Protein AF-W2RA37-F1 (afdb_monomer)

Solvent-accessible surface area (backbone atoms only — not comparable to full-atom values): 13827 Å² total; per-residue (Å²): 100,54,77,77,70,71,48,57,84,90,53,52,71,62,46,47,66,56,53,53,49,51,61,36,63,41,60,34,71,95,57,79,57,38,20,54,48,26,72,74,70,73,43,83,73,73,82,85,81,50,67,46,65,46,89,101,50,78,74,41,78,60,83,77,89,43,77,68,53,54,56,51,49,51,53,52,51,51,54,51,50,54,49,50,50,51,52,50,53,49,51,48,51,51,50,50,52,51,54,59,62,42,69,80,41,72,80,83,77,75,51,69,70,38,79,42,38,33,69,38,74,44,83,90,46,91,53,97,79,53,69,41,78,47,62,48,21,31,28,73,39,73,53,101,89,48,36,32,33,28,32,72,89,76,68,49,72,46,81,54,74,68,58,51,81,63,47,79,77,48,75,46,81,38,79,92,75,74,41,48,29,33,32,39,34,46,56,88,59,58,81,89,70,44,42,77,42,47,48,67,58,43,56,75,54,40,46,68,65,49,49,56,50,46,67,72,61,74,44,68,68,60,48,53,52,48,53,56,61,73,73,109

pLDDT: mean 77.14, std 11.0, range [47.19, 94.38]

Mean predicted aligned error: 17.16 Å

Nearest PDB structures (foldseek):
  2b2t-assembly1_A  TM=7.764E-01  e=3.050E-02  Homo sapiens
  8umg-assembly1_B  TM=7.792E-01  e=4.317E-02  Homo sapiens
  2oi3-assembly1_A  TM=6.012E-01  e=1.240E+00  Homo sapiens
  4qw2-assembly1_A  TM=3.062E-01  e=4.183E+00  Homo sapiens

Radius of gyration: 28.32 Å; Cα contacts (8 Å, |Δi|>4): 274; chains: 1; bounding box: 63×43×78 Å

InterPro domains:
  IPR000953 Chromo/chromo shadow domain [PS50013] (163-213)
  IPR016197 Chromo-like domain superfamily [SSF54160] (159-216)
  IPR023780 Chromo domain [PF00385] (164-215)

Secondary structure (DSSP, 8-state):
-TTTTT--GGGGGGGHHHHHHHHHHS-BGGGTTB-HHHHHHSSPPPP---EE--TTSPPEE-----HHHHHHHHHHHHHHHHHHHHHHHHHHHHHHHHHHHGGGS----PPTT-EEEEEEE-TTSS-TT-EEEEEEEEEEEEETTEEEEEETTT--EEEE-EE-EEEEEEEEEETTTTEEEEEEEETTS-GGG-EEEEHHHHHHH-HHHHHHHHHHH--HHHHHHHHHHHT-

Organism: Phytophthora nicotianae (strain INRA-310) (NCBI:txid761204)

Structure (mmCIF, N/CA/C/O backbone):
data_AF-W2RA37-F1
#
_entry.id   AF-W2RA37-F1
#
loop_
_atom_site.group_PDB
_atom_site.id
_atom_site.type_symbol
_atom_site.label_atom_id
_atom_site.label_alt_id
_atom_site.label_comp_id
_atom_site.label_asym_id
_atom_site.label_entity_id
_atom_site.label_seq_id
_atom_site.pdbx_PDB_ins_code
_atom_site.Cartn_x
_atom_site.Cartn_y
_atom_site.Cartn_z
_atom_site.occupancy
_atom_site.B_iso_or_equiv
_atom_site.auth_seq_id
_atom_site.auth_comp_id
_atom_site.auth_asym_id
_atom_site.auth_atom_id
_atom_site.pdbx_PDB_model_num
ATOM 1 N N . M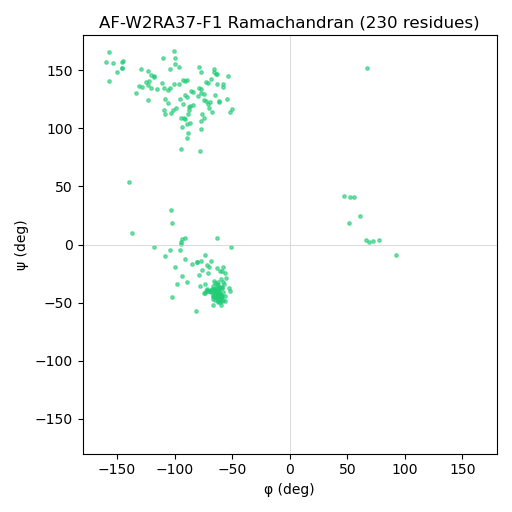ET A 1 1 ? 17.037 10.816 -27.123 1.00 62.91 1 MET A N 1
ATOM 2 C CA . MET A 1 1 ? 15.910 10.367 -27.976 1.00 62.91 1 MET A CA 1
ATOM 3 C C . MET A 1 1 ? 15.052 11.500 -28.546 1.00 62.91 1 MET A C 1
ATOM 5 O O . MET A 1 1 ? 15.281 11.818 -29.698 1.00 62.91 1 MET A O 1
ATOM 9 N N . ILE A 1 2 ? 14.110 12.139 -27.831 1.00 73.38 2 ILE A N 1
ATOM 10 C CA . ILE A 1 2 ? 13.221 13.165 -28.448 1.00 73.38 2 ILE A CA 1
ATOM 11 C C . ILE A 1 2 ? 14.022 14.346 -29.026 1.00 73.38 2 ILE A C 1
ATOM 13 O O . ILE A 1 2 ? 13.918 14.660 -30.208 1.00 73.38 2 ILE A O 1
ATOM 17 N N . THR A 1 3 ? 14.902 14.941 -28.220 1.00 72.19 3 THR A N 1
ATOM 18 C CA . THR A 1 3 ? 15.794 16.037 -28.635 1.00 72.19 3 THR A CA 1
ATOM 19 C C . THR A 1 3 ? 16.845 15.591 -29.655 1.00 72.19 3 THR A C 1
ATOM 21 O O . THR A 1 3 ? 17.106 16.280 -30.634 1.00 72.19 3 THR A O 1
ATOM 24 N N . GLU A 1 4 ? 17.410 14.406 -29.442 1.00 73.25 4 GLU A N 1
ATOM 25 C CA . GLU A 1 4 ? 18.453 13.789 -30.271 1.00 73.25 4 GLU A CA 1
ATOM 26 C C . GLU A 1 4 ? 17.993 13.510 -31.709 1.00 73.25 4 GLU A C 1
ATOM 28 O O . GLU A 1 4 ? 18.718 13.795 -32.658 1.00 73.25 4 GLU A O 1
ATOM 33 N N . TYR A 1 5 ? 16.757 13.034 -31.885 1.00 71.94 5 TYR A N 1
ATOM 34 C CA . TYR A 1 5 ? 16.171 12.770 -33.201 1.00 71.94 5 TYR A CA 1
ATOM 35 C C . TYR A 1 5 ? 15.349 13.939 -33.751 1.00 71.94 5 TYR A C 1
ATOM 37 O O . TYR A 1 5 ? 14.766 13.807 -34.828 1.00 71.94 5 TYR A O 1
ATOM 45 N N . LYS A 1 6 ? 15.335 15.086 -33.051 1.00 76.62 6 LYS A N 1
ATOM 46 C CA . LYS A 1 6 ? 14.540 16.279 -33.391 1.00 76.62 6 LYS A CA 1
ATOM 47 C C . LYS A 1 6 ? 13.052 15.953 -33.592 1.00 76.62 6 LYS A C 1
ATOM 49 O O . LYS A 1 6 ? 12.423 16.448 -34.522 1.00 76.62 6 LYS A O 1
ATOM 54 N N . ILE A 1 7 ? 12.512 15.088 -32.737 1.00 78.25 7 ILE A N 1
ATOM 55 C CA . ILE A 1 7 ? 11.099 14.694 -32.741 1.00 78.25 7 ILE A CA 1
ATOM 56 C C . ILE A 1 7 ? 10.329 15.673 -31.847 1.00 78.25 7 ILE A C 1
ATOM 58 O O . ILE A 1 7 ? 10.838 16.094 -30.807 1.00 78.25 7 ILE A O 1
ATOM 62 N N . SER A 1 8 ? 9.112 16.053 -32.242 1.00 81.81 8 SER A N 1
ATOM 63 C CA . SER A 1 8 ? 8.238 16.878 -31.402 1.00 81.81 8 SER A CA 1
ATOM 64 C C . SER A 1 8 ? 7.819 16.119 -30.140 1.00 81.81 8 SER A C 1
ATOM 66 O O . SER A 1 8 ? 7.630 14.905 -30.165 1.00 81.81 8 SER A O 1
ATOM 68 N N . HIS A 1 9 ? 7.601 16.823 -29.027 1.00 79.19 9 HIS A N 1
ATOM 69 C CA . HIS A 1 9 ? 7.100 16.197 -27.798 1.00 79.19 9 HIS A CA 1
ATOM 70 C C . HIS A 1 9 ? 5.738 15.515 -27.983 1.00 79.19 9 HIS A C 1
ATOM 72 O O . HIS A 1 9 ? 5.472 14.511 -27.326 1.00 79.19 9 HIS A O 1
ATOM 78 N N . ASN A 1 10 ? 4.908 16.015 -28.901 1.00 83.50 10 ASN A N 1
ATOM 79 C CA . ASN A 1 10 ? 3.607 15.417 -29.214 1.00 83.50 10 ASN A CA 1
ATOM 80 C C . ASN A 1 10 ? 3.734 14.092 -29.991 1.00 83.50 10 ASN A C 1
ATOM 82 O O . ASN A 1 10 ? 2.814 13.282 -29.969 1.00 83.50 10 ASN A O 1
ATOM 86 N N . ASP A 1 11 ? 4.899 13.836 -30.588 1.00 81.69 11 ASP A N 1
ATOM 87 C CA . ASP A 1 11 ? 5.176 12.701 -31.473 1.00 81.69 11 ASP A CA 1
ATOM 88 C C . ASP A 1 11 ? 5.977 11.587 -30.769 1.00 81.69 11 ASP A C 1
ATOM 90 O O . ASP A 1 11 ? 6.575 10.716 -31.401 1.00 81.69 11 ASP A O 1
ATOM 94 N N . TRP A 1 12 ? 5.997 11.580 -29.431 1.00 83.12 12 TRP A N 1
ATOM 95 C CA . TRP A 1 12 ? 6.731 10.585 -28.637 1.00 83.12 12 TRP A CA 1
ATOM 96 C C . TRP A 1 12 ? 6.261 9.141 -28.878 1.00 83.12 12 TRP A C 1
ATOM 98 O O . TRP A 1 12 ? 7.029 8.205 -28.656 1.00 83.12 12 TRP A O 1
ATOM 108 N N . ILE A 1 13 ? 5.025 8.951 -29.354 1.00 86.19 13 ILE A N 1
ATOM 109 C CA . ILE A 1 13 ? 4.427 7.639 -29.640 1.00 86.19 13 ILE A CA 1
ATOM 110 C C . ILE A 1 13 ? 5.285 6.844 -30.637 1.00 86.19 13 ILE A C 1
ATOM 112 O O . ILE A 1 13 ? 5.437 5.633 -30.483 1.00 86.19 13 ILE A O 1
ATOM 116 N N . TYR A 1 14 ? 5.938 7.510 -31.595 1.00 81.75 14 TYR A N 1
ATOM 117 C CA . TYR A 1 14 ? 6.811 6.845 -32.572 1.00 81.75 14 TYR A CA 1
ATOM 118 C C . TYR A 1 14 ? 8.091 6.261 -31.954 1.00 81.75 14 TYR A C 1
ATOM 120 O O . TYR A 1 14 ? 8.751 5.425 -32.567 1.00 81.75 14 TYR A O 1
ATOM 128 N N . LEU A 1 15 ? 8.435 6.648 -30.721 1.00 81.94 15 LEU A N 1
ATOM 129 C CA . LEU A 1 15 ? 9.549 6.066 -29.974 1.00 81.94 15 LEU A CA 1
ATOM 130 C C . LEU A 1 15 ? 9.158 4.793 -29.215 1.00 81.94 15 LEU A C 1
ATOM 132 O O . LEU A 1 15 ? 10.046 4.041 -28.818 1.00 81.94 15 LEU A O 1
ATOM 136 N N . VAL A 1 16 ? 7.864 4.523 -29.011 1.00 83.81 16 VAL A N 1
ATOM 137 C CA . VAL A 1 16 ? 7.399 3.372 -28.215 1.00 83.81 16 VAL A CA 1
ATOM 138 C C . VAL A 1 16 ? 7.911 2.036 -28.764 1.00 83.81 16 VAL A C 1
ATOM 140 O O . VAL A 1 16 ? 8.477 1.278 -27.973 1.00 83.81 16 VAL A O 1
ATOM 143 N N . PRO A 1 17 ? 7.824 1.739 -30.079 1.00 83.69 17 PRO A N 1
ATOM 144 C CA . PRO A 1 17 ? 8.359 0.488 -30.619 1.00 83.69 17 PRO A CA 1
ATOM 145 C C . PRO A 1 17 ? 9.865 0.353 -30.390 1.00 83.69 17 PRO A C 1
ATOM 147 O O . PRO A 1 17 ? 10.347 -0.732 -30.070 1.00 83.69 17 PRO A O 1
ATOM 150 N N . LEU A 1 18 ? 10.605 1.465 -30.479 1.00 80.00 18 LEU A N 1
ATOM 151 C CA . LEU A 1 18 ? 12.041 1.485 -30.228 1.00 80.00 18 LEU A CA 1
ATOM 152 C C . LEU A 1 18 ? 12.351 1.191 -28.753 1.00 80.00 18 LEU A C 1
ATOM 154 O O . LEU A 1 18 ? 13.214 0.366 -28.458 1.00 80.00 18 LEU A O 1
ATOM 158 N N . VAL A 1 19 ? 11.649 1.838 -27.818 1.00 82.81 19 VAL A N 1
ATOM 159 C CA . VAL A 1 19 ? 11.831 1.622 -26.373 1.00 82.81 19 VAL A CA 1
ATOM 160 C C . VAL A 1 19 ? 11.477 0.185 -25.996 1.00 82.81 19 VAL A C 1
ATOM 162 O O . VAL A 1 19 ? 12.251 -0.477 -25.309 1.00 82.81 19 VAL A O 1
ATOM 165 N N . GLN A 1 20 ? 10.348 -0.323 -26.488 1.00 83.88 20 GLN A N 1
ATOM 166 C CA . GLN A 1 20 ? 9.919 -1.697 -26.247 1.00 83.88 20 GLN A CA 1
ATOM 167 C C . GLN A 1 20 ? 10.925 -2.710 -26.808 1.00 83.88 20 GLN A C 1
ATOM 169 O O . GLN A 1 20 ? 11.275 -3.668 -26.119 1.00 83.88 20 GLN A O 1
ATOM 174 N N . ALA A 1 21 ? 11.440 -2.486 -28.022 1.00 83.25 21 ALA A N 1
ATOM 175 C CA . ALA A 1 21 ? 12.479 -3.330 -28.599 1.00 83.25 21 ALA A CA 1
ATOM 176 C C . ALA A 1 21 ? 13.748 -3.326 -27.734 1.00 83.25 21 ALA A C 1
ATOM 178 O O . ALA A 1 21 ? 14.256 -4.397 -27.413 1.00 83.25 21 ALA A O 1
ATOM 179 N N . ASN A 1 22 ? 14.209 -2.156 -27.280 1.00 82.44 22 ASN A N 1
ATOM 180 C CA . ASN A 1 22 ? 15.379 -2.058 -26.405 1.00 82.44 22 ASN A CA 1
ATOM 181 C C . ASN A 1 22 ? 15.179 -2.810 -25.082 1.00 82.44 22 ASN A C 1
ATOM 183 O O . ASN A 1 22 ? 16.071 -3.546 -24.668 1.00 82.44 22 ASN A O 1
ATOM 187 N N . LEU A 1 23 ? 14.022 -2.667 -24.429 1.00 84.12 23 LEU A N 1
ATOM 188 C CA . LEU A 1 23 ? 13.741 -3.349 -23.161 1.00 84.12 23 LEU A CA 1
ATOM 189 C C . LEU A 1 23 ? 13.686 -4.873 -23.320 1.00 84.12 23 LEU A C 1
ATOM 191 O O . LEU A 1 23 ? 14.229 -5.592 -22.488 1.00 84.12 23 LEU A O 1
ATOM 195 N N . ASN A 1 24 ? 13.075 -5.365 -24.398 1.00 87.69 24 ASN A N 1
ATOM 196 C CA . ASN A 1 24 ? 12.877 -6.800 -24.599 1.00 87.69 24 ASN A CA 1
ATOM 197 C C . ASN A 1 24 ? 14.130 -7.535 -25.101 1.00 87.69 24 ASN A C 1
ATOM 199 O O . ASN A 1 24 ? 14.258 -8.732 -24.852 1.00 87.69 24 ASN A O 1
ATOM 203 N N . HIS A 1 25 ? 15.042 -6.837 -25.786 1.00 85.06 25 HIS A N 1
ATOM 204 C CA . HIS A 1 25 ? 16.254 -7.419 -26.380 1.00 85.06 25 HIS A CA 1
ATOM 205 C C . HIS A 1 25 ? 17.536 -7.109 -25.586 1.00 85.06 25 HIS A C 1
ATOM 207 O O . HIS A 1 25 ? 18.600 -7.625 -25.926 1.00 85.06 25 HIS A O 1
ATOM 213 N N . SER A 1 26 ? 17.462 -6.295 -24.525 1.00 83.31 26 SER A N 1
ATOM 214 C CA . SER A 1 26 ? 18.616 -6.011 -23.661 1.00 83.31 26 SER A CA 1
ATOM 215 C C . SER A 1 26 ? 18.778 -7.069 -22.564 1.00 83.31 26 SER A C 1
ATOM 217 O O . SER A 1 26 ? 17.807 -7.355 -21.860 1.00 83.31 26 SER A O 1
ATOM 219 N N . PRO A 1 2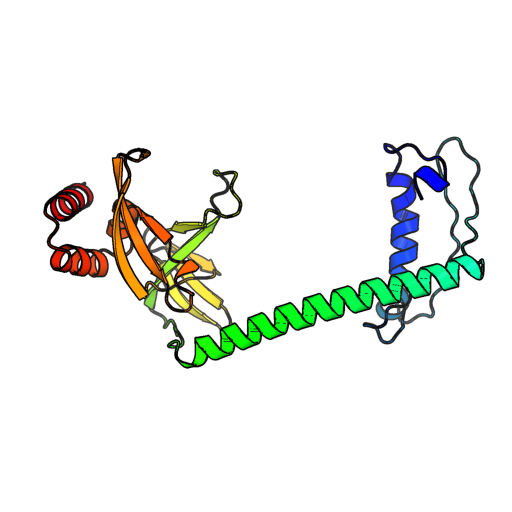7 ? 19.990 -7.612 -22.352 1.00 83.06 27 PRO A N 1
ATOM 220 C CA . PRO A 1 27 ? 20.251 -8.551 -21.267 1.00 83.06 27 PRO A CA 1
ATOM 221 C C . PRO A 1 27 ? 20.161 -7.877 -19.893 1.00 83.06 27 PRO A C 1
ATOM 223 O O . PRO A 1 27 ? 20.591 -6.733 -19.720 1.00 83.06 27 PRO A O 1
ATOM 226 N N . VAL A 1 28 ? 19.625 -8.602 -18.905 1.00 84.19 28 VAL A N 1
ATOM 227 C CA . VAL A 1 28 ? 19.454 -8.111 -17.527 1.00 84.19 28 VAL A CA 1
ATOM 228 C C . VAL A 1 28 ? 20.045 -9.102 -16.522 1.00 84.19 28 VAL A C 1
ATOM 230 O O . VAL A 1 28 ? 19.799 -10.306 -16.603 1.00 84.19 28 VAL A O 1
ATOM 233 N N . ALA A 1 29 ? 20.792 -8.602 -15.532 1.00 81.19 29 ALA A N 1
ATOM 234 C CA . ALA A 1 29 ? 21.475 -9.426 -14.529 1.00 81.19 29 ALA A CA 1
ATOM 235 C C . ALA A 1 29 ? 20.524 -10.322 -13.714 1.00 81.19 29 ALA A C 1
ATOM 237 O O . ALA A 1 29 ? 20.842 -11.480 -13.445 1.00 81.19 29 ALA A O 1
ATOM 238 N N . SER A 1 30 ? 19.321 -9.836 -13.388 1.00 80.56 30 SER A N 1
ATOM 239 C CA . SER A 1 30 ? 18.290 -10.613 -12.681 1.00 80.56 30 SER A CA 1
ATOM 240 C C . SER A 1 30 ? 17.785 -11.832 -13.461 1.00 80.56 30 SER A C 1
ATOM 242 O O . SER A 1 30 ? 17.244 -12.753 -12.857 1.00 80.56 30 SER A O 1
ATOM 244 N N . LEU A 1 31 ? 17.979 -11.855 -14.783 1.00 84.50 31 LEU A N 1
ATOM 245 C CA . LEU A 1 31 ? 17.636 -12.964 -15.674 1.00 84.50 31 LEU A CA 1
ATOM 246 C C . LEU A 1 31 ? 18.879 -13.772 -16.079 1.00 84.50 31 LEU A C 1
ATOM 248 O O . LEU A 1 31 ? 18.936 -14.317 -17.178 1.00 84.50 31 LEU A O 1
ATOM 252 N N . ALA A 1 32 ? 19.898 -13.823 -15.215 1.00 85.31 32 ALA A N 1
ATOM 253 C CA . ALA A 1 32 ? 21.183 -14.462 -15.501 1.00 85.31 32 ALA A CA 1
ATOM 254 C C . ALA A 1 32 ? 21.861 -13.903 -16.770 1.00 85.31 32 ALA A C 1
ATOM 256 O O . ALA A 1 32 ? 22.418 -14.652 -17.570 1.00 85.31 32 ALA A O 1
ATOM 257 N N . ASN A 1 33 ? 21.799 -12.577 -16.948 1.00 85.00 33 ASN A N 1
ATOM 258 C CA . ASN A 1 33 ? 22.324 -11.849 -18.110 1.00 85.00 33 ASN A CA 1
ATOM 259 C C . ASN A 1 33 ? 21.691 -12.247 -19.454 1.00 85.00 33 ASN A C 1
ATOM 261 O O . ASN A 1 33 ? 22.298 -12.031 -20.500 1.00 85.00 33 ASN A O 1
ATOM 265 N N . LYS A 1 34 ? 20.467 -12.786 -19.440 1.00 84.12 34 LYS A N 1
ATOM 266 C CA . LYS A 1 34 ? 19.670 -13.033 -20.648 1.00 84.12 34 LYS A CA 1
ATOM 267 C C . LYS A 1 34 ? 18.696 -11.892 -20.913 1.00 84.12 34 LYS A C 1
ATOM 269 O O . LYS A 1 34 ? 18.275 -11.195 -19.983 1.00 84.12 34 LYS A O 1
ATOM 274 N N . ALA A 1 35 ? 18.343 -11.686 -22.177 1.00 88.06 35 ALA A N 1
ATOM 275 C CA . ALA A 1 35 ? 17.312 -10.729 -22.557 1.00 88.06 35 ALA A CA 1
ATOM 276 C C . ALA A 1 35 ? 15.908 -11.304 -22.291 1.00 88.06 35 ALA A C 1
ATOM 278 O O . ALA A 1 35 ? 15.704 -12.516 -22.419 1.00 88.06 35 ALA A O 1
ATOM 279 N N . PRO A 1 36 ? 14.907 -10.468 -21.958 1.00 91.50 36 PRO A N 1
ATOM 280 C CA . PRO A 1 36 ? 13.536 -10.932 -21.745 1.00 91.50 36 PRO A CA 1
ATOM 281 C C . PRO A 1 36 ? 12.973 -11.767 -22.901 1.00 91.50 36 PRO A C 1
ATOM 283 O O . PRO A 1 36 ? 12.291 -12.760 -22.654 1.00 91.50 36 PRO A O 1
ATOM 286 N N . VAL A 1 37 ? 13.295 -11.421 -24.153 1.00 89.06 37 VAL A N 1
ATOM 287 C CA . VAL A 1 37 ? 12.878 -12.192 -25.334 1.00 89.06 37 VAL A CA 1
ATOM 288 C C . VAL A 1 37 ? 13.450 -13.612 -25.337 1.00 89.06 37 VAL A C 1
ATOM 290 O O . VAL A 1 37 ? 12.749 -14.543 -25.721 1.00 89.06 37 VAL A O 1
ATOM 293 N N . GLU A 1 38 ? 14.673 -13.811 -24.844 1.00 88.94 38 GLU A N 1
ATOM 294 C CA . GLU A 1 38 ? 15.316 -15.129 -24.773 1.00 88.94 38 GLU A CA 1
ATOM 295 C C . GLU A 1 38 ? 14.669 -16.003 -23.705 1.00 88.94 38 GLU A C 1
ATOM 297 O O . GLU A 1 38 ? 14.457 -17.194 -23.910 1.00 88.94 38 GLU A O 1
ATOM 302 N N . VAL A 1 39 ? 14.315 -15.405 -22.565 1.00 89.50 39 VAL A N 1
ATOM 303 C CA . VAL A 1 39 ? 13.610 -16.106 -21.484 1.00 89.50 39 VAL A CA 1
ATOM 304 C C . VAL A 1 39 ? 12.183 -16.456 -21.902 1.00 89.50 39 VAL A C 1
ATOM 306 O O . VAL A 1 39 ? 11.706 -17.546 -21.602 1.00 89.50 39 VAL A O 1
ATOM 309 N N . PHE A 1 40 ? 11.506 -15.547 -22.607 1.00 87.38 40 PHE A N 1
ATOM 310 C CA . PHE A 1 40 ? 10.123 -15.732 -23.038 1.00 87.38 40 PHE A CA 1
ATOM 311 C C . PHE A 1 40 ? 9.984 -16.735 -24.191 1.00 87.38 40 PHE A C 1
ATOM 313 O O . PHE A 1 40 ? 9.058 -17.540 -24.191 1.00 87.38 40 PHE A O 1
ATOM 320 N N . THR A 1 41 ? 10.888 -16.690 -25.175 1.00 87.00 41 THR A N 1
ATOM 321 C CA . THR A 1 41 ? 10.795 -17.514 -26.396 1.00 87.00 41 THR A CA 1
ATOM 322 C C . THR A 1 41 ? 11.681 -18.758 -26.377 1.00 87.00 41 THR A C 1
ATOM 324 O O . THR A 1 41 ? 11.454 -19.672 -27.164 1.00 87.00 41 THR A O 1
ATOM 327 N N . GLY A 1 42 ? 12.703 -18.806 -25.517 1.00 87.50 42 GLY A N 1
ATOM 328 C CA . GLY A 1 42 ? 13.715 -19.867 -25.514 1.00 87.50 42 GLY A CA 1
ATOM 329 C C . GLY A 1 42 ? 14.702 -19.814 -26.690 1.00 87.50 42 GLY A C 1
ATOM 330 O O . GLY A 1 42 ? 15.553 -20.695 -26.801 1.00 87.50 42 GLY A O 1
ATOM 331 N N . LEU A 1 43 ? 14.608 -18.806 -27.562 1.00 85.56 43 LEU A N 1
ATOM 332 C CA . LEU A 1 43 ? 15.475 -18.607 -28.726 1.00 85.56 43 LEU A CA 1
ATOM 333 C C . LEU A 1 43 ? 16.568 -17.565 -28.427 1.00 85.56 43 LEU A C 1
ATOM 335 O O . LEU A 1 43 ? 16.367 -16.717 -27.556 1.00 85.56 43 LEU A O 1
ATOM 339 N N . PRO A 1 44 ? 17.719 -17.595 -29.129 1.00 84.31 44 PRO A N 1
ATOM 340 C CA . PRO A 1 44 ? 18.744 -16.564 -28.976 1.00 84.31 44 PRO A CA 1
ATOM 341 C C . PRO A 1 44 ? 18.219 -15.190 -29.408 1.00 84.31 44 PRO A C 1
ATOM 343 O O . PRO A 1 44 ? 17.420 -15.088 -30.343 1.00 84.31 44 PRO A O 1
ATOM 346 N N . CYS A 1 45 ? 18.689 -14.131 -28.745 1.00 79.62 45 CYS A N 1
ATOM 347 C CA . CYS A 1 45 ? 18.262 -12.768 -29.047 1.00 79.62 45 CYS A CA 1
ATOM 348 C C . CYS A 1 45 ? 18.629 -12.391 -30.498 1.00 79.62 45 CYS A C 1
ATOM 350 O O . CYS A 1 45 ? 19.808 -12.460 -30.862 1.00 79.62 45 CYS A O 1
ATOM 352 N N . PRO A 1 46 ? 17.663 -11.989 -31.347 1.00 76.00 46 PRO A N 1
ATOM 353 C CA . PRO A 1 46 ? 17.971 -11.517 -32.691 1.00 76.00 46 PRO A CA 1
ATOM 354 C C . PRO A 1 46 ? 18.765 -10.206 -32.638 1.00 76.00 46 PRO A C 1
ATOM 356 O O . PRO A 1 46 ? 18.612 -9.406 -31.713 1.00 76.00 46 PRO A O 1
ATOM 359 N N . VAL A 1 47 ? 19.597 -9.963 -33.658 1.00 66.62 47 VAL A N 1
ATOM 360 C CA . VAL A 1 47 ? 20.372 -8.718 -33.756 1.00 66.62 47 VAL A CA 1
ATOM 361 C C . VAL A 1 47 ? 19.391 -7.543 -33.837 1.00 66.62 47 VAL A C 1
ATOM 363 O O . VAL A 1 47 ? 18.550 -7.528 -34.741 1.00 66.62 47 VAL A O 1
ATOM 366 N N . PRO A 1 48 ? 19.458 -6.563 -32.923 1.00 62.25 48 PRO A N 1
ATOM 367 C CA . PRO A 1 48 ? 18.474 -5.496 -32.914 1.00 62.25 48 PRO A CA 1
ATOM 368 C C . PRO A 1 48 ? 18.611 -4.606 -34.158 1.00 62.25 48 PRO A C 1
ATOM 370 O O . PRO A 1 48 ? 19.605 -3.899 -34.325 1.00 62.25 48 PRO A O 1
ATOM 373 N N . ALA A 1 49 ? 17.606 -4.611 -35.033 1.00 59.25 49 ALA A N 1
ATOM 374 C CA . ALA A 1 49 ? 17.491 -3.635 -36.111 1.00 59.25 49 ALA A CA 1
ATOM 375 C C . ALA A 1 49 ? 16.705 -2.421 -35.596 1.00 59.25 49 ALA A C 1
ATOM 377 O O . ALA A 1 49 ? 15.485 -2.469 -35.444 1.00 59.25 49 ALA A O 1
ATOM 378 N N . TYR A 1 50 ? 17.401 -1.323 -35.304 1.00 66.25 50 TYR A N 1
ATOM 379 C CA . TYR A 1 50 ? 16.780 -0.093 -34.812 1.00 66.25 50 TYR A CA 1
ATOM 380 C C . TYR A 1 50 ? 16.495 0.865 -35.972 1.00 66.25 50 TYR A C 1
ATOM 382 O O . TYR A 1 50 ? 17.274 1.776 -36.251 1.00 66.25 50 TYR A O 1
ATOM 390 N N . ILE A 1 51 ? 15.384 0.649 -36.675 1.00 69.31 51 ILE A N 1
ATOM 391 C CA . ILE A 1 51 ? 14.905 1.579 -37.703 1.00 69.31 51 ILE A CA 1
ATOM 392 C C . ILE A 1 51 ? 13.815 2.453 -37.085 1.00 69.31 51 ILE A C 1
ATOM 394 O O . ILE A 1 51 ? 12.772 1.959 -36.659 1.00 69.31 51 ILE A O 1
ATOM 398 N N . LEU A 1 52 ? 14.061 3.761 -37.025 1.00 70.88 52 LEU A N 1
ATOM 399 C CA . LEU A 1 52 ? 13.068 4.744 -36.607 1.00 70.88 52 LEU A CA 1
ATOM 400 C C . LEU A 1 52 ? 12.241 5.193 -37.813 1.00 70.88 52 LEU A C 1
ATOM 402 O O . LEU A 1 52 ? 12.774 5.800 -38.745 1.00 70.88 52 LEU A O 1
ATOM 406 N N . HIS A 1 53 ? 10.935 4.935 -37.755 1.00 68.12 53 HIS A N 1
ATOM 407 C CA . HIS A 1 53 ? 9.951 5.457 -38.700 1.00 68.12 53 HIS A CA 1
ATOM 408 C C . HIS A 1 53 ? 9.188 6.617 -38.055 1.00 68.12 53 HIS A C 1
ATOM 410 O O . HIS A 1 53 ? 8.438 6.422 -37.102 1.00 68.12 53 HIS A O 1
ATOM 416 N N . VAL A 1 54 ? 9.393 7.823 -38.582 1.00 72.50 54 VAL A N 1
ATOM 417 C CA . VAL A 1 54 ? 8.648 9.035 -38.215 1.00 72.50 54 VAL A CA 1
ATOM 418 C C . VAL A 1 54 ? 7.876 9.473 -39.464 1.00 72.50 54 VAL A C 1
ATOM 420 O O . VAL A 1 54 ? 8.485 9.478 -40.537 1.00 72.50 54 VAL A O 1
ATOM 423 N N . PRO A 1 55 ? 6.577 9.818 -39.372 1.00 64.25 55 PRO A N 1
ATOM 424 C CA . PRO A 1 55 ? 5.833 10.354 -40.512 1.00 64.25 55 PRO A CA 1
ATOM 425 C C . PRO A 1 55 ? 6.564 11.560 -41.117 1.00 64.25 55 PRO A C 1
ATOM 427 O O . PRO A 1 55 ? 7.230 12.304 -40.400 1.00 64.25 55 PRO A O 1
ATOM 430 N N . ASP A 1 56 ? 6.486 11.715 -42.437 1.00 68.00 56 ASP A N 1
ATOM 431 C CA . ASP A 1 56 ? 7.147 12.776 -43.219 1.00 68.00 56 ASP A CA 1
ATOM 432 C C . ASP A 1 56 ? 8.689 12.742 -43.261 1.00 68.00 56 ASP A C 1
ATOM 434 O O . ASP A 1 56 ? 9.310 13.597 -43.893 1.00 68.00 56 ASP A O 1
ATOM 438 N N . ASN A 1 57 ? 9.333 11.732 -42.664 1.00 68.00 57 ASN A N 1
ATOM 439 C CA . ASN A 1 57 ? 10.784 11.538 -42.716 1.00 68.00 57 ASN A CA 1
ATOM 440 C C . ASN A 1 57 ? 11.171 10.166 -43.285 1.00 68.00 57 ASN A C 1
ATOM 442 O O . ASN A 1 57 ? 10.489 9.162 -43.086 1.00 68.00 57 ASN A O 1
ATOM 446 N N . GLN A 1 58 ? 12.326 10.109 -43.956 1.00 72.94 58 GLN A N 1
ATOM 447 C CA . GLN A 1 58 ? 12.911 8.838 -44.389 1.00 72.94 58 GLN A CA 1
ATOM 448 C C . GLN A 1 58 ? 13.297 7.973 -43.173 1.00 72.94 58 GLN A C 1
ATOM 450 O O . GLN A 1 58 ? 13.715 8.532 -42.150 1.00 72.94 58 GLN A O 1
ATOM 455 N N . PRO A 1 59 ? 13.196 6.631 -43.271 1.00 72.44 59 PRO A N 1
ATOM 456 C CA . PRO A 1 59 ? 13.576 5.721 -42.195 1.00 72.44 59 PRO A CA 1
ATOM 457 C C . PRO A 1 59 ? 15.016 5.985 -41.755 1.00 72.44 59 PRO A C 1
ATOM 459 O O . PRO A 1 59 ? 15.937 5.967 -42.575 1.00 72.44 59 PRO A O 1
ATOM 462 N N . LYS A 1 60 ? 15.228 6.238 -40.462 1.00 68.69 60 LYS A N 1
ATOM 463 C CA . LYS A 1 60 ? 16.569 6.484 -39.916 1.00 68.69 60 LYS A CA 1
ATOM 464 C C . LYS A 1 60 ? 17.077 5.227 -39.230 1.00 68.69 60 LYS A C 1
ATOM 466 O O . LYS A 1 60 ? 16.511 4.799 -38.225 1.00 68.69 60 LYS A O 1
ATOM 471 N N . ALA A 1 61 ? 18.156 4.660 -39.763 1.00 67.69 61 ALA A N 1
ATOM 472 C CA . ALA A 1 61 ? 18.912 3.623 -39.077 1.00 67.69 61 ALA A CA 1
ATOM 473 C C . ALA A 1 61 ? 19.629 4.241 -37.869 1.00 67.69 61 ALA A C 1
ATOM 475 O O . ALA A 1 61 ? 20.397 5.196 -38.004 1.00 67.69 61 ALA A O 1
ATOM 476 N N . VAL A 1 62 ? 19.357 3.708 -36.684 1.00 67.00 62 VAL A N 1
ATOM 477 C CA . VAL A 1 62 ? 19.970 4.141 -35.431 1.00 67.00 62 VAL A CA 1
ATOM 478 C C . VAL A 1 62 ? 21.176 3.250 -35.147 1.00 67.00 62 VAL A C 1
ATOM 480 O O . VAL A 1 62 ? 21.024 2.077 -34.812 1.00 67.00 62 VAL A O 1
ATOM 483 N N . SER A 1 63 ? 22.384 3.803 -35.277 1.00 60.59 63 SER A N 1
ATOM 484 C CA . SER A 1 63 ? 23.611 3.122 -34.853 1.00 60.59 63 SER A CA 1
ATOM 485 C C . SER A 1 63 ? 23.897 3.444 -33.386 1.00 60.59 63 SER A C 1
ATOM 487 O O . SER A 1 63 ? 24.183 4.589 -33.047 1.00 60.59 63 SER A O 1
ATOM 489 N N . ILE A 1 64 ? 23.795 2.439 -32.510 1.00 61.59 64 ILE A N 1
ATOM 490 C CA . ILE A 1 64 ? 24.037 2.577 -31.058 1.00 61.59 64 ILE A CA 1
ATOM 491 C C . ILE A 1 64 ? 25.509 2.281 -30.699 1.00 61.59 64 ILE A C 1
ATOM 493 O O . ILE A 1 64 ? 25.967 2.595 -29.602 1.00 61.59 64 ILE A O 1
ATOM 497 N N . SER A 1 65 ? 26.286 1.708 -31.621 1.00 60.44 65 SER A N 1
ATOM 498 C CA . SER A 1 65 ? 27.645 1.247 -31.329 1.00 60.44 65 SER A CA 1
ATOM 499 C C . SER A 1 65 ? 28.675 2.352 -31.572 1.00 60.44 65 SER A C 1
ATOM 501 O O . SER A 1 65 ? 29.206 2.522 -32.668 1.00 60.44 65 SER A O 1
ATOM 503 N N . SER A 1 66 ? 28.975 3.113 -30.519 1.00 64.25 66 SER A N 1
ATOM 504 C CA . SER A 1 66 ? 30.301 3.713 -30.364 1.00 64.25 66 SER A CA 1
ATOM 505 C C . SER A 1 66 ? 30.868 3.302 -29.009 1.00 64.25 66 SER A C 1
ATOM 507 O O . SER A 1 66 ? 30.156 3.309 -28.002 1.00 64.25 66 SER A O 1
ATOM 509 N N . ALA A 1 67 ? 32.164 2.989 -28.960 1.00 70.12 67 ALA A N 1
ATOM 510 C CA . ALA A 1 67 ? 32.843 2.584 -27.727 1.00 70.12 67 ALA A CA 1
ATOM 511 C C . ALA A 1 67 ? 32.717 3.633 -26.596 1.00 70.12 67 ALA A C 1
ATOM 513 O O . ALA A 1 67 ? 32.783 3.309 -25.411 1.00 70.12 67 ALA A O 1
ATOM 514 N N . ALA A 1 68 ? 32.500 4.907 -26.938 1.00 69.44 68 ALA A N 1
ATOM 515 C CA . ALA A 1 68 ? 32.241 5.968 -25.967 1.00 69.44 68 ALA A CA 1
ATOM 516 C C . ALA A 1 68 ? 30.842 5.866 -25.321 1.00 69.44 68 ALA A C 1
ATOM 518 O O . ALA A 1 68 ? 30.695 6.103 -24.118 1.00 69.44 68 ALA A O 1
ATOM 519 N N . ILE A 1 69 ? 29.821 5.485 -26.097 1.00 71.44 69 ILE A N 1
ATOM 520 C CA . ILE A 1 69 ? 28.447 5.275 -25.608 1.00 71.44 69 ILE A CA 1
ATOM 521 C C . ILE A 1 69 ? 28.392 4.054 -24.684 1.00 71.44 69 ILE A C 1
ATOM 523 O O . ILE A 1 69 ? 27.783 4.109 -23.621 1.00 71.44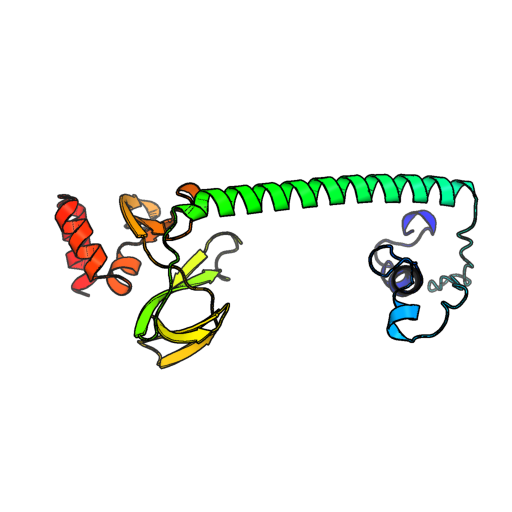 69 ILE A O 1
ATOM 527 N N . GLU A 1 70 ? 29.090 2.972 -25.026 1.00 74.81 70 GLU A N 1
ATOM 528 C CA . GLU A 1 70 ? 29.129 1.770 -24.184 1.00 74.81 70 GLU A CA 1
ATOM 529 C C . GLU A 1 70 ? 29.773 2.047 -22.820 1.00 74.81 70 GLU A C 1
ATOM 531 O O . GLU A 1 70 ? 29.222 1.679 -21.782 1.00 74.81 70 GLU A O 1
ATOM 536 N N . ASN A 1 71 ? 30.882 2.793 -22.805 1.00 80.81 71 ASN A N 1
ATOM 537 C CA . ASN A 1 71 ? 31.557 3.193 -21.570 1.00 80.81 71 ASN A CA 1
ATOM 538 C C . ASN A 1 71 ? 30.699 4.117 -20.692 1.00 80.81 71 ASN A C 1
ATOM 540 O O . ASN A 1 71 ? 30.700 3.994 -19.465 1.00 80.81 71 ASN A O 1
ATOM 544 N N . THR A 1 72 ? 29.963 5.057 -21.291 1.00 79.88 72 THR A N 1
ATOM 545 C CA . THR A 1 72 ? 29.064 5.945 -20.533 1.00 79.88 72 THR A CA 1
ATOM 546 C C . THR A 1 72 ? 27.841 5.199 -20.006 1.00 79.88 72 THR A C 1
ATOM 548 O O . THR A 1 72 ? 27.474 5.387 -18.845 1.00 79.88 72 THR A O 1
ATOM 551 N N . LEU A 1 73 ? 27.261 4.291 -20.795 1.00 80.19 73 LEU A N 1
ATOM 552 C CA . LEU A 1 73 ? 26.163 3.432 -20.353 1.00 80.19 73 LEU A CA 1
ATOM 553 C C . LEU A 1 73 ? 26.589 2.475 -19.238 1.00 80.19 73 LEU A C 1
ATOM 555 O O . LEU A 1 73 ? 25.825 2.283 -18.295 1.00 80.19 73 LEU A O 1
ATOM 559 N N . ALA A 1 74 ? 27.797 1.911 -19.300 1.00 82.88 74 ALA A N 1
ATOM 560 C CA . ALA A 1 74 ? 28.333 1.066 -18.235 1.00 82.88 74 ALA A CA 1
ATOM 561 C C . ALA A 1 74 ? 28.443 1.836 -16.907 1.00 82.88 74 ALA A C 1
ATOM 563 O O . ALA A 1 74 ? 27.977 1.357 -15.873 1.00 82.88 74 ALA A O 1
ATOM 564 N N . LYS A 1 75 ? 28.965 3.071 -16.946 1.00 88.44 75 LYS A N 1
ATOM 565 C CA . LYS A 1 75 ? 29.028 3.960 -15.772 1.00 88.44 75 LYS A CA 1
ATOM 566 C C . LYS A 1 75 ? 27.641 4.293 -15.221 1.00 88.44 75 LYS A C 1
ATOM 568 O O . LYS A 1 75 ? 27.437 4.238 -14.011 1.00 88.44 75 LYS A O 1
ATOM 573 N N . LEU A 1 76 ? 26.682 4.612 -16.093 1.00 85.19 76 LEU A N 1
ATOM 574 C CA . LEU A 1 76 ? 25.310 4.917 -15.679 1.00 85.19 76 LEU A CA 1
ATOM 575 C C . LEU A 1 76 ? 24.626 3.702 -15.040 1.00 85.19 76 LEU A C 1
ATOM 577 O O . LEU A 1 76 ? 23.989 3.841 -13.999 1.00 85.19 76 LEU A O 1
ATOM 581 N N . ARG A 1 77 ? 24.778 2.513 -15.638 1.00 86.06 77 ARG A N 1
ATOM 582 C CA . ARG A 1 77 ? 24.236 1.257 -15.100 1.00 86.06 77 ARG A CA 1
ATOM 583 C C . ARG A 1 77 ? 24.780 0.971 -13.706 1.00 86.06 77 ARG A C 1
ATOM 585 O O . ARG A 1 77 ? 23.978 0.767 -12.803 1.00 86.06 77 ARG A O 1
ATOM 592 N N . SER A 1 78 ? 26.100 1.067 -13.523 1.00 87.06 78 SER A N 1
ATOM 593 C CA . SER A 1 78 ? 26.740 0.918 -12.210 1.00 87.06 78 SER A CA 1
ATOM 594 C C . SER A 1 78 ? 26.168 1.903 -11.190 1.00 87.06 78 SER A C 1
ATOM 596 O O . SER A 1 78 ? 25.739 1.497 -10.119 1.00 87.06 78 SER A O 1
ATOM 598 N N . SER A 1 79 ? 26.070 3.191 -11.541 1.00 94.38 79 SER A N 1
ATOM 599 C CA . SER A 1 79 ? 25.547 4.216 -10.629 1.00 94.38 79 SER A CA 1
ATOM 600 C C . SER A 1 79 ? 24.087 3.973 -10.218 1.00 94.38 79 SER A C 1
ATOM 602 O O . SER A 1 79 ? 23.722 4.197 -9.062 1.00 94.38 79 SER A O 1
ATOM 604 N N . ILE A 1 80 ? 23.244 3.513 -11.145 1.00 85.62 80 ILE A N 1
ATOM 605 C CA . ILE A 1 80 ? 21.845 3.173 -10.862 1.00 85.62 80 ILE A CA 1
ATOM 606 C C . ILE A 1 80 ? 21.758 1.909 -9.999 1.00 85.62 80 ILE A C 1
ATOM 608 O O . ILE A 1 80 ? 20.934 1.849 -9.086 1.00 85.62 80 ILE A O 1
ATOM 612 N N . GLU A 1 81 ? 22.597 0.911 -10.262 1.00 89.06 81 GLU A N 1
ATOM 613 C CA . GLU A 1 81 ? 22.655 -0.323 -9.481 1.00 89.06 81 GLU A CA 1
ATOM 614 C C . GLU A 1 81 ? 23.100 -0.058 -8.039 1.00 89.06 81 GLU A C 1
ATOM 616 O O . GLU A 1 81 ? 22.443 -0.526 -7.107 1.00 89.06 81 GLU A O 1
ATOM 621 N N . ASP A 1 82 ? 24.110 0.792 -7.840 1.00 90.75 82 ASP A N 1
ATOM 622 C CA . ASP A 1 82 ? 24.550 1.243 -6.517 1.00 90.75 82 ASP A CA 1
ATOM 623 C C . ASP A 1 82 ? 23.414 1.941 -5.760 1.00 90.75 82 ASP A C 1
ATOM 625 O O . ASP A 1 82 ? 23.148 1.652 -4.588 1.00 90.75 82 ASP A O 1
ATOM 629 N N . MET A 1 83 ? 22.678 2.822 -6.445 1.00 92.62 83 MET A N 1
ATOM 630 C CA . MET A 1 83 ? 21.507 3.489 -5.879 1.00 92.62 83 MET A CA 1
ATOM 631 C C . MET A 1 83 ? 20.409 2.480 -5.505 1.00 92.62 83 MET A C 1
ATOM 633 O O . MET A 1 83 ? 19.861 2.551 -4.402 1.00 92.62 83 MET A O 1
ATOM 637 N N . TYR A 1 84 ? 20.080 1.526 -6.381 1.00 81.44 84 TYR A N 1
ATOM 638 C CA . TYR A 1 84 ? 19.087 0.490 -6.083 1.00 81.44 84 TYR A CA 1
ATOM 639 C C . TYR A 1 84 ? 19.517 -0.395 -4.917 1.00 81.44 84 TYR A C 1
ATOM 641 O O . TYR A 1 84 ? 18.685 -0.712 -4.064 1.00 81.44 84 TYR A O 1
ATOM 649 N N . CYS A 1 85 ? 20.797 -0.754 -4.841 1.00 89.94 85 CYS A N 1
ATOM 650 C CA . CYS A 1 85 ? 21.368 -1.494 -3.725 1.00 89.94 85 CYS A CA 1
ATOM 651 C C . CYS A 1 85 ? 21.207 -0.707 -2.418 1.00 89.94 85 CYS A C 1
ATOM 653 O O . CYS A 1 85 ? 20.679 -1.235 -1.438 1.00 89.94 85 CYS A O 1
ATOM 655 N N . ALA A 1 86 ? 21.533 0.589 -2.417 1.00 88.06 86 ALA A N 1
ATOM 656 C CA . ALA A 1 86 ? 21.344 1.461 -1.259 1.00 88.06 86 ALA A CA 1
ATOM 657 C C . ALA A 1 86 ? 19.870 1.544 -0.820 1.00 88.06 86 ALA A C 1
ATOM 659 O O . ALA A 1 86 ? 19.566 1.409 0.369 1.00 88.06 86 ALA A O 1
ATOM 660 N N . VAL A 1 87 ? 18.936 1.705 -1.765 1.00 85.50 87 VAL A N 1
ATOM 661 C CA . VAL A 1 87 ? 17.490 1.730 -1.482 1.00 85.50 87 VAL A CA 1
ATOM 662 C C . VAL A 1 87 ? 17.006 0.385 -0.940 1.00 85.50 87 VAL A C 1
ATOM 664 O O . VAL A 1 87 ? 16.257 0.357 0.041 1.00 85.50 87 VAL A O 1
ATOM 667 N N . LYS A 1 88 ? 17.438 -0.730 -1.539 1.00 85.25 88 LYS A N 1
ATOM 668 C CA . LYS A 1 88 ? 17.088 -2.086 -1.101 1.00 85.25 88 LYS A CA 1
ATOM 669 C C . LYS A 1 88 ? 17.597 -2.347 0.315 1.00 85.25 88 LYS A C 1
ATOM 671 O O . LYS A 1 88 ? 16.797 -2.708 1.172 1.00 85.25 88 LYS A O 1
ATOM 676 N N . ASN A 1 89 ? 18.866 -2.054 0.591 1.00 87.06 89 ASN A N 1
ATOM 677 C CA . ASN A 1 89 ? 19.470 -2.201 1.916 1.00 87.06 89 ASN A CA 1
ATOM 678 C C . ASN A 1 89 ? 18.775 -1.314 2.953 1.00 87.06 89 ASN A C 1
ATOM 680 O O . ASN A 1 89 ? 18.547 -1.738 4.085 1.00 87.06 89 ASN A O 1
ATOM 684 N N . LYS A 1 90 ? 18.395 -0.080 2.592 1.00 82.31 90 LYS A N 1
ATOM 685 C CA . LYS A 1 90 ? 17.647 0.802 3.496 1.00 82.31 90 LYS A CA 1
ATOM 686 C C . LYS A 1 90 ? 16.256 0.242 3.796 1.00 82.31 90 LYS A C 1
ATOM 688 O O . LYS A 1 90 ? 15.873 0.215 4.963 1.00 82.31 90 LYS A O 1
ATOM 693 N N . ARG A 1 91 ? 15.527 -0.238 2.780 1.00 77.38 91 ARG A N 1
ATOM 694 C CA . ARG A 1 91 ? 14.222 -0.906 2.950 1.00 77.38 91 ARG A CA 1
ATOM 695 C C . ARG A 1 91 ? 14.331 -2.158 3.812 1.00 77.38 91 ARG A C 1
ATOM 697 O O . ARG A 1 91 ? 13.502 -2.355 4.694 1.00 77.38 91 ARG A O 1
ATOM 704 N N . GLU A 1 92 ? 15.346 -2.982 3.586 1.00 80.88 92 GLU A N 1
ATOM 705 C CA . GLU A 1 92 ? 15.580 -4.200 4.356 1.00 80.88 92 GLU A CA 1
ATOM 706 C C . GLU A 1 92 ? 15.943 -3.883 5.808 1.00 80.88 92 GLU A C 1
ATOM 708 O O . GLU A 1 92 ? 15.341 -4.443 6.717 1.00 80.88 92 GLU A O 1
ATOM 713 N N . ASN A 1 93 ? 16.818 -2.905 6.051 1.00 78.06 93 ASN A N 1
ATOM 714 C CA . ASN A 1 93 ? 17.126 -2.433 7.401 1.00 78.06 93 ASN A CA 1
ATOM 715 C C . ASN A 1 93 ? 15.888 -1.887 8.121 1.00 78.06 93 ASN A C 1
ATOM 717 O O . ASN A 1 93 ? 15.672 -2.224 9.281 1.00 78.06 93 ASN A O 1
ATOM 721 N N . ILE A 1 94 ? 15.046 -1.095 7.446 1.00 72.75 94 ILE A N 1
ATOM 722 C CA . ILE A 1 94 ? 13.759 -0.646 8.003 1.00 72.75 94 ILE A CA 1
ATOM 723 C C . ILE A 1 94 ? 12.872 -1.856 8.323 1.00 72.75 94 ILE A C 1
ATOM 725 O O . ILE A 1 94 ? 12.340 -1.951 9.423 1.00 72.75 94 ILE A O 1
ATOM 729 N N . THR A 1 95 ? 12.780 -2.827 7.412 1.00 72.62 95 THR A N 1
ATOM 730 C CA . THR A 1 95 ? 11.996 -4.056 7.614 1.00 72.62 95 THR A CA 1
ATOM 731 C C . THR A 1 95 ? 12.505 -4.856 8.814 1.00 72.62 95 THR A C 1
ATOM 733 O O . THR A 1 95 ? 11.712 -5.330 9.620 1.00 72.62 95 THR A O 1
ATOM 736 N N . LEU A 1 96 ? 13.823 -4.994 8.974 1.00 76.62 96 LEU A N 1
ATOM 737 C CA . LEU A 1 96 ? 14.446 -5.690 10.100 1.00 76.62 96 LEU A CA 1
ATOM 738 C C . LEU A 1 96 ? 14.252 -4.939 11.420 1.00 76.62 96 LEU A C 1
ATOM 740 O O . LEU A 1 96 ? 14.011 -5.579 12.441 1.00 76.62 96 LEU A O 1
ATOM 744 N N . LEU A 1 97 ? 14.337 -3.607 11.416 1.00 74.12 97 LEU A N 1
ATOM 745 C CA . LEU A 1 97 ? 14.035 -2.779 12.585 1.00 74.12 97 LEU A CA 1
ATOM 746 C C . LEU A 1 97 ? 12.568 -2.934 12.994 1.00 74.12 97 LEU A C 1
ATOM 748 O O . LEU A 1 97 ? 12.298 -3.163 14.172 1.00 74.12 97 LEU A O 1
ATOM 752 N N . ASN A 1 98 ? 11.647 -2.914 12.030 1.00 68.38 98 ASN A N 1
ATOM 753 C CA . ASN A 1 98 ? 10.225 -3.151 12.269 1.00 68.38 98 ASN A CA 1
ATOM 754 C C . ASN A 1 98 ? 9.990 -4.565 12.810 1.00 68.38 98 ASN A C 1
ATOM 756 O O . ASN A 1 98 ? 9.320 -4.714 13.822 1.00 68.38 98 ASN A O 1
ATOM 760 N N . LYS A 1 99 ? 10.634 -5.593 12.238 1.00 67.25 99 LYS A N 1
ATOM 761 C CA . LYS A 1 99 ? 10.588 -6.974 12.756 1.00 67.25 99 LYS A CA 1
ATOM 762 C C . LYS A 1 99 ? 11.172 -7.114 14.162 1.00 67.25 99 LYS A C 1
ATOM 764 O O . LYS A 1 99 ? 10.750 -7.985 14.907 1.00 67.25 99 LYS A O 1
ATOM 769 N N . ARG A 1 100 ? 12.185 -6.322 14.532 1.00 69.31 100 ARG A N 1
ATOM 770 C CA . ARG A 1 100 ? 12.770 -6.332 15.888 1.00 69.31 100 ARG A CA 1
ATOM 771 C C . ARG A 1 100 ? 11.852 -5.652 16.895 1.00 69.31 100 ARG A C 1
ATOM 773 O O . ARG A 1 100 ? 11.680 -6.193 17.978 1.00 69.31 100 ARG A O 1
ATOM 780 N N . LYS A 1 101 ? 11.236 -4.527 16.523 1.00 63.56 101 LYS A N 1
ATOM 781 C CA . LYS A 1 101 ? 10.182 -3.874 17.315 1.00 63.56 101 LYS A CA 1
ATOM 782 C C . LYS A 1 101 ? 8.945 -4.767 17.445 1.00 63.56 101 LYS A C 1
ATOM 784 O O . LYS A 1 101 ? 8.341 -4.814 18.510 1.00 63.56 101 LYS A O 1
ATOM 789 N N . SER A 1 102 ? 8.641 -5.549 16.407 1.00 55.22 102 SER A N 1
ATOM 790 C CA . SER A 1 102 ? 7.522 -6.487 16.413 1.00 55.22 102 SER A CA 1
ATOM 791 C C . SER A 1 102 ? 7.748 -7.739 17.266 1.00 55.22 102 SER A C 1
ATOM 793 O O . SER A 1 102 ? 6.800 -8.490 17.453 1.00 55.22 102 SER A O 1
ATOM 795 N N . ARG A 1 103 ? 8.959 -7.994 17.793 1.00 54.81 103 ARG A N 1
ATOM 796 C CA . ARG A 1 103 ? 9.229 -9.181 18.636 1.00 54.81 103 ARG A CA 1
ATOM 797 C C . ARG A 1 103 ? 8.469 -9.161 19.960 1.00 54.81 103 ARG A C 1
ATOM 799 O O . ARG A 1 103 ? 8.088 -10.225 20.426 1.00 54.81 103 ARG A O 1
ATOM 806 N N . ASP A 1 104 ? 8.219 -7.973 20.508 1.00 54.16 104 ASP A N 1
ATOM 807 C CA . ASP A 1 104 ? 7.350 -7.779 21.679 1.00 54.16 104 ASP A CA 1
ATOM 808 C C . ASP A 1 104 ? 5.909 -7.429 21.283 1.00 54.16 104 ASP A C 1
ATOM 810 O O . ASP A 1 104 ? 5.044 -7.218 22.132 1.00 54.16 104 ASP A O 1
ATOM 814 N N . THR A 1 105 ? 5.627 -7.347 19.981 1.00 48.59 105 THR A N 1
ATOM 815 C CA . THR A 1 105 ? 4.283 -7.051 19.501 1.00 48.59 105 THR A CA 1
ATOM 816 C C . THR A 1 105 ? 3.528 -8.357 19.375 1.00 48.59 105 THR A C 1
ATOM 818 O O . THR A 1 105 ? 3.890 -9.234 18.596 1.00 48.59 105 THR A O 1
ATOM 821 N N . LYS A 1 106 ? 2.478 -8.484 20.184 1.00 52.66 106 LYS A N 1
ATOM 822 C CA . LYS A 1 106 ? 1.560 -9.618 20.167 1.00 52.66 106 LYS A CA 1
ATOM 823 C C . LYS A 1 106 ? 1.103 -9.845 18.725 1.00 52.66 106 LYS A C 1
ATOM 825 O O . LYS A 1 106 ? 0.486 -8.949 18.148 1.00 52.66 106 LYS A O 1
ATOM 830 N N . GLU A 1 107 ? 1.425 -11.003 18.143 1.00 53.38 107 GLU A N 1
ATOM 831 C CA . GLU A 1 107 ? 0.839 -11.411 16.866 1.00 53.38 107 GLU A CA 1
ATOM 832 C C . GLU A 1 107 ? -0.675 -11.299 17.020 1.00 53.38 107 GLU A C 1
ATOM 834 O O . GLU A 1 107 ? -1.292 -11.964 17.856 1.00 53.38 107 GLU A O 1
ATOM 839 N N . VAL A 1 108 ? -1.273 -10.375 16.273 1.00 54.78 108 VAL A N 1
ATOM 840 C CA . VAL A 1 108 ? -2.721 -10.237 16.240 1.00 54.78 108 VAL A CA 1
ATOM 841 C C . VAL A 1 108 ? -3.226 -11.342 15.334 1.00 54.78 108 VAL A C 1
ATOM 843 O O . VAL A 1 108 ? -3.467 -11.141 14.147 1.00 54.78 108 VAL A O 1
ATOM 846 N N . THR A 1 109 ? -3.322 -12.545 15.883 1.00 69.56 109 THR A N 1
ATOM 847 C CA . THR A 1 109 ? -4.016 -13.634 15.216 1.00 69.56 109 THR A CA 1
ATOM 848 C C . THR A 1 109 ? -5.504 -13.341 15.344 1.00 69.56 109 THR A C 1
ATOM 850 O O . THR A 1 109 ? -6.056 -13.370 16.444 1.00 69.56 109 THR A O 1
ATOM 853 N N . PHE A 1 110 ? -6.140 -12.982 14.232 1.00 71.81 110 PHE A N 1
ATOM 854 C CA . PHE A 1 110 ? -7.592 -12.946 14.158 1.00 71.81 110 PHE A CA 1
ATOM 855 C C . PHE A 1 110 ? -8.097 -14.378 14.012 1.00 71.81 110 PHE A C 1
ATOM 857 O O . PHE A 1 110 ? -7.572 -15.158 13.214 1.00 71.81 110 PHE A O 1
ATOM 864 N N . SER A 1 111 ? -9.103 -14.723 14.795 1.00 78.88 111 SER A N 1
ATOM 865 C CA . SER A 1 111 ? -9.820 -15.984 14.709 1.00 78.88 111 SER A CA 1
ATOM 866 C C . SER A 1 111 ? -11.131 -15.797 13.950 1.00 78.88 111 SER A C 1
ATOM 868 O O . SER A 1 111 ? -11.613 -14.677 13.766 1.00 78.88 111 SER A O 1
ATOM 870 N N . VAL A 1 112 ? -11.686 -16.897 13.441 1.00 83.50 112 VAL A N 1
ATOM 871 C CA . VAL A 1 112 ? -13.041 -16.874 12.880 1.00 83.50 112 VAL A CA 1
ATOM 872 C C . VAL A 1 112 ? -13.995 -16.391 13.975 1.00 83.50 112 VAL A C 1
ATOM 874 O O . VAL A 1 112 ? -13.838 -16.771 15.131 1.00 83.50 112 VAL A O 1
ATOM 877 N N . ASP A 1 113 ? -14.936 -15.532 13.596 1.00 80.81 113 ASP A N 1
ATOM 878 C CA . ASP A 1 113 ? -15.902 -14.838 14.454 1.00 80.81 113 ASP A CA 1
ATOM 879 C C . ASP A 1 113 ? -15.380 -13.623 15.249 1.00 80.81 113 ASP A C 1
ATOM 881 O O . ASP A 1 113 ? -16.155 -12.980 15.961 1.00 80.81 113 ASP A O 1
ATOM 885 N N . ASP A 1 114 ? -14.121 -13.208 15.060 1.00 80.62 114 ASP A N 1
ATOM 886 C CA . ASP A 1 114 ? -13.640 -11.936 15.613 1.00 80.62 114 ASP A CA 1
ATOM 887 C C . ASP A 1 114 ? -14.244 -10.721 14.888 1.00 80.62 114 ASP A C 1
ATOM 889 O O . ASP A 1 114 ? -14.338 -10.671 13.656 1.00 80.62 114 ASP A O 1
ATOM 893 N N . TYR A 1 115 ? -14.609 -9.699 15.669 1.00 81.38 115 TYR A N 1
ATOM 894 C CA . TYR A 1 115 ? -15.101 -8.420 15.156 1.00 81.38 115 TYR A CA 1
ATOM 895 C C . TYR A 1 115 ? -13.953 -7.489 14.802 1.00 81.38 115 TYR A C 1
ATOM 897 O O . TYR A 1 115 ? -13.042 -7.259 15.602 1.00 81.38 115 TYR A O 1
ATOM 905 N N . VAL A 1 116 ? -14.019 -6.913 13.607 1.00 77.62 116 VAL A N 1
ATOM 906 C CA . VAL A 1 116 ? -12.895 -6.195 13.026 1.00 77.62 116 VAL A CA 1
ATOM 907 C C . VAL A 1 116 ? -13.309 -4.996 12.175 1.00 77.62 116 VAL A C 1
ATOM 909 O O . VAL A 1 116 ? -14.430 -4.925 11.669 1.00 77.62 116 VAL A O 1
ATOM 912 N N . LEU A 1 117 ? -12.380 -4.047 12.016 1.00 76.00 117 LEU A N 1
ATOM 913 C CA . LEU A 1 117 ? -12.566 -2.826 11.235 1.00 76.00 117 LEU A CA 1
ATOM 914 C C . LEU A 1 117 ? -11.712 -2.835 9.975 1.00 76.00 117 LEU A C 1
ATOM 916 O O . LEU A 1 117 ? -10.534 -3.200 9.993 1.00 76.00 117 LEU A O 1
ATOM 920 N N . ARG A 1 118 ? -12.306 -2.369 8.877 1.00 76.00 118 ARG A N 1
ATOM 921 C CA . ARG A 1 118 ? -11.650 -2.337 7.573 1.00 76.00 118 ARG A CA 1
ATOM 922 C C . ARG A 1 118 ? -11.198 -0.927 7.217 1.00 76.00 118 ARG A C 1
ATOM 924 O O . ARG A 1 118 ? -11.968 0.030 7.315 1.00 76.00 118 ARG A O 1
ATOM 931 N N . SER A 1 119 ? -9.968 -0.816 6.730 1.00 72.12 119 SER A N 1
ATOM 932 C CA . SER A 1 119 ? -9.450 0.421 6.151 1.00 72.12 119 SER A CA 1
ATOM 933 C C . SER A 1 119 ? -9.976 0.607 4.717 1.00 72.12 119 SER A C 1
ATOM 935 O O . SER A 1 119 ? -10.000 -0.335 3.924 1.00 72.12 119 SER A O 1
ATOM 937 N N . ARG A 1 120 ? -10.430 1.811 4.353 1.00 69.25 120 ARG A N 1
ATOM 938 C CA . ARG A 1 120 ? -10.757 2.181 2.967 1.00 69.25 120 ARG A CA 1
ATOM 939 C C . ARG A 1 120 ? -10.146 3.537 2.642 1.00 69.25 120 ARG A C 1
ATOM 941 O O . ARG A 1 120 ? -10.345 4.502 3.374 1.00 69.25 120 ARG A O 1
ATOM 948 N N . VAL A 1 121 ? -9.442 3.635 1.518 1.00 60.84 121 VAL A N 1
ATOM 949 C CA . VAL A 1 121 ? -9.019 4.935 0.979 1.00 60.84 121 VAL A CA 1
ATOM 950 C C . VAL A 1 121 ? -10.260 5.657 0.447 1.00 60.84 121 VAL A C 1
ATOM 952 O O . VAL A 1 121 ? -10.979 5.123 -0.398 1.00 60.84 121 VAL A O 1
ATOM 955 N N . ASP A 1 122 ? -10.557 6.840 0.986 1.00 57.00 122 ASP A N 1
ATOM 956 C CA . ASP A 1 122 ? -11.723 7.624 0.570 1.00 57.00 122 ASP A CA 1
ATOM 957 C C . ASP A 1 122 ? -11.445 8.311 -0.771 1.00 57.00 122 ASP A C 1
ATOM 959 O O . ASP A 1 122 ? -10.809 9.360 -0.826 1.00 57.00 122 ASP A O 1
ATOM 963 N N . GLU A 1 123 ? -11.943 7.729 -1.862 1.00 57.34 123 GLU A N 1
ATOM 964 C CA . GLU A 1 123 ? -11.804 8.277 -3.220 1.00 57.34 123 GLU A CA 1
ATOM 965 C C . GLU A 1 123 ? -12.409 9.682 -3.372 1.00 57.34 123 GLU A C 1
ATOM 967 O O . GLU A 1 123 ? -12.002 10.433 -4.258 1.00 57.34 123 GLU A O 1
ATOM 972 N N . ARG A 1 124 ? -13.357 10.074 -2.505 1.00 57.66 124 ARG A N 1
ATOM 973 C CA . ARG A 1 124 ? -13.972 11.413 -2.541 1.00 57.66 124 ARG A CA 1
ATOM 974 C C . ARG A 1 124 ? -13.062 12.491 -1.957 1.00 57.66 124 ARG A C 1
ATOM 976 O O . ARG A 1 124 ? -13.323 13.677 -2.149 1.00 57.66 124 ARG A O 1
ATOM 983 N N . ARG A 1 125 ? -12.003 12.108 -1.238 1.00 54.56 125 ARG A N 1
ATOM 984 C CA . ARG A 1 125 ? -10.997 13.021 -0.694 1.00 54.56 125 ARG A CA 1
ATOM 985 C C . ARG A 1 125 ? -9.707 12.841 -1.485 1.00 54.56 125 ARG A C 1
ATOM 987 O O . ARG A 1 125 ? -9.025 11.837 -1.355 1.00 54.56 125 ARG A O 1
ATOM 994 N N . HIS A 1 126 ? -9.311 13.858 -2.248 1.00 47.69 126 HIS A N 1
ATOM 995 C CA . HIS A 1 126 ? -8.101 13.841 -3.088 1.00 47.69 126 HIS A CA 1
ATOM 996 C C . HIS A 1 126 ? -6.760 13.704 -2.329 1.00 47.69 126 HIS A C 1
ATOM 998 O O . HIS A 1 126 ? -5.698 13.748 -2.945 1.00 47.69 126 HIS A O 1
ATOM 1004 N N . ASN A 1 127 ? -6.775 13.504 -1.008 1.00 52.06 127 ASN A N 1
ATOM 1005 C CA . ASN A 1 127 ? -5.575 13.219 -0.232 1.00 52.06 127 ASN A CA 1
ATOM 1006 C C . ASN A 1 127 ? -5.392 11.707 -0.091 1.00 52.06 127 ASN A C 1
ATOM 1008 O O . ASN A 1 127 ? -5.980 11.079 0.787 1.00 52.06 127 ASN A O 1
ATOM 1012 N N . LYS A 1 128 ? -4.484 11.168 -0.913 1.00 47.19 128 LYS A N 1
ATOM 1013 C CA . LYS A 1 128 ? -4.019 9.766 -1.011 1.00 47.19 128 LYS A CA 1
ATOM 1014 C C . LYS A 1 128 ? -3.573 9.107 0.318 1.00 47.19 128 LYS A C 1
ATOM 1016 O O . LYS A 1 128 ? -3.213 7.938 0.318 1.00 47.19 128 LYS A O 1
ATOM 1021 N N . LEU A 1 129 ? -3.588 9.840 1.435 1.00 49.38 129 LEU A N 1
ATOM 1022 C CA . LEU A 1 129 ? -3.144 9.403 2.765 1.00 49.38 129 LEU A CA 1
ATOM 1023 C C . LEU A 1 129 ? -4.256 9.404 3.827 1.00 49.38 129 LEU A C 1
ATOM 1025 O O . LEU A 1 129 ? -4.007 9.032 4.968 1.00 49.38 129 LEU A O 1
ATOM 1029 N N . LEU A 1 130 ? -5.477 9.831 3.489 1.00 51.94 130 LEU A N 1
ATOM 1030 C CA . LEU A 1 130 ? -6.600 9.768 4.422 1.00 51.94 130 LEU A CA 1
ATOM 1031 C C . LEU A 1 130 ? -7.297 8.414 4.292 1.00 51.94 130 LEU A C 1
ATOM 1033 O O . LEU A 1 130 ? -8.156 8.203 3.435 1.00 51.94 130 LEU A O 1
ATOM 1037 N N . VAL A 1 131 ? -6.909 7.495 5.169 1.00 58.97 131 VAL A N 1
ATOM 1038 C CA . VAL A 1 131 ? -7.616 6.235 5.388 1.00 58.97 131 VAL A CA 1
ATOM 1039 C C . VAL A 1 131 ? -8.896 6.525 6.172 1.00 58.97 131 VAL A C 1
ATOM 1041 O O . VAL A 1 131 ? -8.869 7.206 7.193 1.00 58.97 131 VAL A O 1
ATOM 1044 N N . THR A 1 132 ? -10.029 6.029 5.682 1.00 64.62 132 THR A N 1
ATOM 1045 C CA . THR A 1 132 ? -11.306 6.029 6.401 1.00 64.62 132 THR A CA 1
ATOM 1046 C C . THR A 1 132 ? -11.588 4.616 6.882 1.00 64.62 132 THR A C 1
ATOM 1048 O O . THR A 1 132 ? -11.666 3.685 6.082 1.00 64.62 132 THR A O 1
ATOM 1051 N N . TRP A 1 133 ? -11.753 4.454 8.189 1.00 68.88 133 TRP A N 1
ATOM 1052 C CA . TRP A 1 133 ? -12.146 3.185 8.786 1.00 68.88 133 TRP A CA 1
ATOM 1053 C C . TRP A 1 133 ? -13.647 2.987 8.644 1.00 68.88 133 TRP A C 1
ATOM 1055 O O . TRP A 1 133 ? -14.440 3.868 8.983 1.00 68.88 133 TRP A O 1
ATOM 1065 N N . ILE A 1 134 ? -14.040 1.836 8.110 1.00 69.75 134 ILE A N 1
ATOM 1066 C CA . ILE A 1 134 ? -15.434 1.516 7.835 1.00 69.75 134 ILE A CA 1
ATOM 1067 C C . ILE A 1 134 ? -15.797 0.233 8.560 1.00 69.75 134 ILE A C 1
ATOM 1069 O O . ILE A 1 134 ? -15.199 -0.804 8.288 1.00 69.75 134 ILE A O 1
ATOM 1073 N N . GLY A 1 135 ? -16.846 0.348 9.377 1.00 65.81 135 GLY A N 1
ATOM 1074 C CA . GLY A 1 135 ? -17.864 -0.668 9.632 1.00 65.81 135 GLY A CA 1
ATOM 1075 C C . GLY A 1 135 ? -17.440 -1.935 10.365 1.00 65.81 135 GLY A C 1
ATOM 1076 O O . GLY A 1 135 ? -16.314 -2.400 10.269 1.00 65.81 135 GLY A O 1
ATOM 1077 N N . LEU A 1 136 ? -18.409 -2.518 11.067 1.00 67.50 136 LEU A N 1
ATOM 1078 C CA . LEU A 1 136 ? -18.282 -3.747 11.837 1.00 67.50 136 LEU A CA 1
ATOM 1079 C C . LEU A 1 136 ? -18.300 -4.959 10.896 1.00 67.50 136 LEU A C 1
ATOM 1081 O O . LEU A 1 136 ? -19.340 -5.329 10.336 1.00 67.50 136 LEU A O 1
ATOM 1085 N N . TYR A 1 137 ? -17.136 -5.564 10.716 1.00 79.94 137 TYR A N 1
ATOM 1086 C CA . TYR A 1 137 ? -16.998 -6.820 10.005 1.00 79.94 137 TYR A CA 1
ATOM 1087 C C . TYR A 1 137 ? -16.790 -7.965 10.990 1.00 79.94 137 TYR A C 1
ATOM 1089 O O . TYR A 1 137 ? -16.223 -7.770 12.060 1.00 79.94 137 TYR A O 1
ATOM 1097 N N . VAL A 1 138 ? -17.223 -9.162 10.610 1.00 83.81 138 VAL A N 1
ATOM 1098 C CA . VAL A 1 138 ? -16.862 -10.407 11.292 1.00 83.81 138 VAL A CA 1
ATOM 1099 C C . VAL A 1 138 ? -15.926 -11.213 10.401 1.00 83.81 138 VAL A C 1
ATOM 1101 O O . VAL A 1 138 ? -16.162 -11.325 9.192 1.00 83.81 138 VAL A O 1
ATOM 1104 N N . VAL A 1 139 ? -14.849 -11.748 10.970 1.00 85.31 139 VAL A N 1
ATOM 1105 C CA . VAL A 1 139 ? -13.942 -12.645 10.24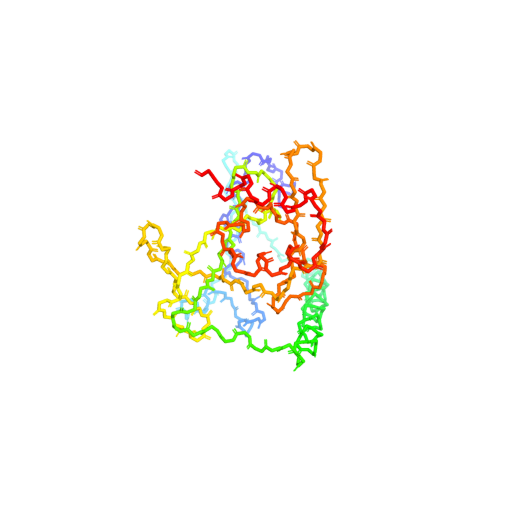7 1.00 85.31 139 VAL A CA 1
ATOM 1106 C C . VAL A 1 139 ? -14.664 -13.962 9.994 1.00 85.31 139 VAL A C 1
ATOM 1108 O O . VAL A 1 139 ? -15.040 -14.672 10.914 1.00 85.31 139 VAL A O 1
ATOM 1111 N N . THR A 1 140 ? -14.855 -14.299 8.726 1.00 85.00 140 THR A N 1
ATOM 1112 C CA . THR A 1 140 ? -15.493 -15.557 8.305 1.00 85.00 140 THR A CA 1
ATOM 1113 C C . THR A 1 140 ? -14.475 -16.654 8.032 1.00 85.00 140 THR A C 1
ATOM 1115 O O . THR A 1 140 ? -14.788 -17.834 8.159 1.00 85.00 140 THR A O 1
ATOM 1118 N N . ARG A 1 141 ? -13.249 -16.278 7.648 1.00 82.69 141 ARG A N 1
ATOM 1119 C CA . ARG A 1 141 ? -12.167 -17.213 7.337 1.00 82.69 141 ARG A CA 1
ATOM 1120 C C . ARG A 1 141 ? -10.808 -16.539 7.492 1.00 82.69 141 ARG A C 1
ATOM 1122 O O . ARG A 1 141 ? -10.637 -15.389 7.093 1.00 82.69 141 ARG A O 1
ATOM 1129 N N . ALA A 1 142 ? -9.852 -17.289 8.025 1.00 81.75 142 ALA A N 1
ATOM 1130 C CA . ALA A 1 142 ? -8.451 -16.907 8.130 1.00 81.75 142 ALA A CA 1
ATOM 1131 C C . ALA A 1 142 ? -7.611 -17.745 7.152 1.00 81.75 142 ALA A C 1
ATOM 1133 O O . ALA A 1 142 ? -7.545 -18.965 7.288 1.00 81.75 142 ALA A O 1
ATOM 1134 N N . ASP A 1 143 ? -6.999 -17.098 6.160 1.00 76.38 143 ASP A N 1
ATOM 1135 C CA . ASP A 1 143 ? -6.014 -17.684 5.245 1.00 76.38 143 ASP A CA 1
ATOM 1136 C C . ASP A 1 143 ? -4.593 -17.283 5.672 1.00 76.38 143 ASP A C 1
ATOM 1138 O O . ASP A 1 143 ? -4.402 -16.357 6.456 1.00 76.38 143 ASP A O 1
ATOM 1142 N N . SER A 1 144 ? -3.565 -17.946 5.129 1.00 71.00 144 SER A N 1
ATOM 1143 C CA . SER A 1 144 ? -2.169 -17.770 5.570 1.00 71.00 144 SER A CA 1
ATOM 1144 C C . SER A 1 144 ? -1.654 -16.323 5.542 1.00 71.00 144 SER A C 1
ATOM 1146 O O . SER A 1 144 ? -0.764 -15.990 6.316 1.00 71.00 144 SER A O 1
ATOM 1148 N N . HIS A 1 145 ? -2.184 -15.474 4.654 1.00 68.12 145 HIS A N 1
ATOM 1149 C CA . HIS A 1 145 ? -1.782 -14.066 4.526 1.00 68.12 145 HIS A CA 1
ATOM 1150 C C . HIS A 1 145 ? -2.971 -13.103 4.348 1.00 68.12 145 HIS A C 1
ATOM 1152 O O . HIS A 1 145 ? -2.768 -11.938 4.010 1.00 68.12 145 HIS A O 1
ATOM 1158 N N . SER A 1 146 ? -4.210 -13.568 4.526 1.00 74.31 146 SER A N 1
ATOM 1159 C CA . SER A 1 146 ? -5.413 -12.764 4.275 1.00 74.31 146 SER A CA 1
ATOM 1160 C C . SER A 1 146 ? -6.591 -13.233 5.121 1.00 74.31 146 SER A C 1
ATOM 1162 O O . SER A 1 146 ? -6.655 -14.392 5.515 1.00 74.31 146 SER A O 1
ATOM 1164 N N . PHE A 1 147 ? -7.556 -12.348 5.364 1.00 79.00 147 PHE A N 1
ATOM 1165 C CA . PHE A 1 147 ? -8.791 -12.685 6.070 1.00 79.00 147 PHE A CA 1
ATOM 1166 C C . PHE A 1 147 ? -9.998 -12.365 5.194 1.00 79.00 147 PHE A C 1
ATOM 1168 O O . PHE A 1 147 ? -10.035 -11.337 4.513 1.00 79.00 147 PHE A O 1
ATOM 1175 N N . ARG A 1 148 ? -11.005 -13.240 5.240 1.00 81.44 148 ARG A N 1
ATOM 1176 C CA . ARG A 1 148 ? -12.322 -12.958 4.672 1.00 81.44 148 ARG A CA 1
ATOM 1177 C C . ARG A 1 148 ? -13.201 -12.342 5.727 1.00 81.44 148 ARG A C 1
ATOM 1179 O O . ARG A 1 148 ? -13.381 -12.916 6.802 1.00 81.44 148 ARG A O 1
ATOM 1186 N N . VAL A 1 149 ? -13.812 -11.221 5.396 1.00 83.56 149 VAL A N 1
ATOM 1187 C CA . VAL A 1 149 ? -14.644 -10.471 6.324 1.00 83.56 149 VAL A CA 1
ATOM 1188 C C . VAL A 1 149 ? -16.051 -10.269 5.782 1.00 83.56 149 VAL A C 1
ATOM 1190 O O . VAL A 1 149 ? -16.234 -9.940 4.613 1.00 83.56 149 VAL A O 1
ATOM 1193 N N . ARG A 1 150 ? -17.059 -10.438 6.640 1.00 82.25 150 ARG A N 1
ATOM 1194 C CA . ARG A 1 150 ? -18.471 -10.191 6.322 1.00 82.25 150 ARG A CA 1
ATOM 1195 C C . ARG A 1 150 ? -18.952 -8.943 7.038 1.00 82.25 150 ARG A C 1
ATOM 1197 O O . ARG A 1 150 ? -18.858 -8.858 8.258 1.00 82.25 150 ARG A O 1
ATOM 1204 N N . HIS A 1 151 ? -19.492 -7.984 6.295 1.00 81.12 151 HIS A N 1
ATOM 1205 C CA . HIS A 1 151 ? -20.080 -6.791 6.899 1.00 81.12 151 HIS A CA 1
ATOM 1206 C C . HIS A 1 151 ? -21.408 -7.149 7.572 1.00 81.12 151 HIS A C 1
ATOM 1208 O O . HIS A 1 151 ? -22.323 -7.641 6.912 1.00 81.12 151 HIS A O 1
ATOM 1214 N N . LEU A 1 152 ? -21.547 -6.873 8.867 1.00 76.00 152 LEU A N 1
ATOM 1215 C CA . LEU A 1 152 ? -22.678 -7.384 9.653 1.00 76.00 152 LEU A CA 1
ATOM 1216 C C . LEU A 1 152 ? -24.021 -6.735 9.309 1.00 76.00 152 LEU A C 1
ATOM 1218 O O . LEU A 1 152 ? -25.063 -7.353 9.487 1.00 76.00 152 LEU A O 1
ATOM 1222 N N . VAL A 1 153 ? -24.008 -5.513 8.770 1.00 74.62 153 VAL A N 1
ATOM 1223 C CA . VAL A 1 153 ? -25.241 -4.794 8.403 1.00 74.62 153 VAL A CA 1
ATOM 1224 C C . VAL A 1 153 ? -25.683 -5.101 6.970 1.00 74.62 153 VAL A C 1
ATOM 1226 O O . VAL A 1 153 ? -26.871 -5.097 6.675 1.00 74.62 153 VAL A O 1
ATOM 1229 N N . THR A 1 154 ? -24.741 -5.353 6.055 1.00 75.00 154 THR A N 1
ATOM 1230 C CA . THR A 1 154 ? -25.053 -5.537 4.620 1.00 75.00 154 THR A CA 1
ATOM 1231 C C . THR A 1 154 ? -24.912 -6.980 4.148 1.00 75.00 154 THR A C 1
ATOM 1233 O O . THR A 1 154 ? -25.281 -7.273 3.015 1.00 75.00 154 THR A O 1
ATOM 1236 N N . GLY A 1 155 ? -24.350 -7.870 4.970 1.00 72.50 155 GLY A N 1
ATOM 1237 C CA . GLY A 1 155 ? -24.143 -9.285 4.659 1.00 72.50 155 GLY A CA 1
ATOM 1238 C C . GLY A 1 155 ? -23.103 -9.565 3.571 1.00 72.50 155 GLY A C 1
ATOM 1239 O O . GLY A 1 155 ? -22.893 -10.722 3.222 1.00 72.50 155 GLY A O 1
ATOM 1240 N N . LYS A 1 156 ? -22.445 -8.539 3.018 1.00 73.44 156 LYS A N 1
ATOM 1241 C CA . LYS A 1 156 ? -21.468 -8.707 1.935 1.00 73.44 156 LYS A CA 1
ATOM 1242 C C . LYS A 1 156 ? -20.139 -9.228 2.478 1.00 73.44 156 LYS A C 1
ATOM 1244 O O . LYS A 1 156 ? -19.597 -8.652 3.422 1.00 73.44 156 LYS A O 1
ATOM 1249 N N . GLU A 1 157 ? -19.627 -10.281 1.850 1.00 69.62 157 GLU A N 1
ATOM 1250 C CA . GLU A 1 157 ? -18.290 -10.827 2.097 1.00 69.62 157 GLU A CA 1
ATOM 1251 C C . GLU A 1 157 ? -17.260 -10.189 1.166 1.00 69.62 157 GLU A C 1
ATOM 1253 O O . GLU A 1 157 ? -17.543 -9.940 -0.008 1.00 69.62 157 GLU A O 1
ATOM 1258 N N . GLN A 1 158 ? -16.071 -9.910 1.697 1.00 65.75 158 GLN A N 1
ATOM 1259 C CA . GLN A 1 158 ? -14.961 -9.358 0.931 1.00 65.75 158 GLN A CA 1
ATOM 1260 C C . GLN A 1 158 ? -13.611 -9.807 1.507 1.00 65.75 158 GLN A C 1
ATOM 1262 O O . GLN A 1 158 ? -13.478 -10.004 2.716 1.00 65.75 158 GLN A O 1
ATOM 1267 N N . ASP A 1 159 ? -12.619 -9.957 0.631 1.00 54.06 159 ASP A N 1
ATOM 1268 C CA . ASP A 1 159 ? -11.227 -10.229 0.994 1.00 54.06 159 ASP A CA 1
ATOM 1269 C C . ASP A 1 159 ? -10.535 -8.880 1.250 1.00 54.06 159 ASP A C 1
ATOM 1271 O O . ASP A 1 159 ? -10.521 -8.034 0.352 1.00 54.06 159 ASP A O 1
ATOM 1275 N N . ASP A 1 160 ? -10.017 -8.627 2.460 1.00 54.38 160 ASP A N 1
ATOM 1276 C CA . ASP A 1 160 ? -9.363 -7.340 2.748 1.00 54.38 160 ASP A CA 1
ATOM 1277 C C . ASP A 1 160 ? -8.357 -7.356 3.911 1.00 54.38 160 ASP A C 1
ATOM 1279 O O . ASP A 1 160 ? -8.318 -8.285 4.720 1.00 54.38 160 ASP A O 1
ATOM 1283 N N . ILE A 1 161 ? -7.547 -6.291 3.999 1.00 55.69 161 ILE A N 1
ATOM 1284 C CA . ILE A 1 161 ? -6.592 -6.060 5.097 1.00 55.69 161 ILE A CA 1
ATOM 1285 C C . ILE A 1 161 ? -7.284 -5.285 6.224 1.00 55.69 161 ILE A C 1
ATOM 1287 O O . ILE A 1 161 ? -7.880 -4.223 6.026 1.00 55.69 161 ILE A O 1
ATOM 1291 N N . VAL A 1 162 ? -7.189 -5.830 7.431 1.00 57.94 162 VAL A N 1
ATOM 1292 C CA . VAL A 1 162 ? -8.008 -5.474 8.587 1.00 57.94 162 VAL A CA 1
ATOM 1293 C C . VAL A 1 162 ? -7.100 -5.244 9.796 1.00 57.94 162 VAL A C 1
ATOM 1295 O O . VAL A 1 162 ? -6.188 -6.038 10.020 1.00 57.94 162 VAL A O 1
ATOM 1298 N N . LEU A 1 163 ? -7.345 -4.185 10.583 1.00 66.94 163 LEU A N 1
ATOM 1299 C CA . LEU A 1 163 ? -6.539 -3.856 11.768 1.00 66.94 163 LEU A CA 1
ATOM 1300 C C . LEU A 1 163 ? -7.363 -3.898 13.058 1.00 66.94 163 LEU A C 1
ATOM 1302 O O . LEU A 1 163 ? -8.536 -3.521 13.093 1.00 66.94 163 LEU A O 1
ATOM 1306 N N . LYS A 1 164 ? -6.718 -4.345 14.138 1.00 71.69 164 LYS A N 1
ATOM 1307 C CA . LYS A 1 164 ? -7.291 -4.399 15.485 1.00 71.69 164 LYS A CA 1
ATOM 1308 C C . LYS A 1 164 ? -6.968 -3.122 16.254 1.00 71.69 164 LYS A C 1
ATOM 1310 O O . LYS A 1 164 ? -5.855 -2.607 16.172 1.00 71.69 164 LYS A O 1
ATOM 1315 N N . VAL A 1 165 ? -7.932 -2.644 17.033 1.00 76.62 165 VAL A N 1
ATOM 1316 C CA . VAL A 1 165 ? -7.723 -1.546 17.984 1.00 76.62 165 VAL A CA 1
ATOM 1317 C C . VAL A 1 165 ? -6.947 -2.070 19.191 1.00 76.62 165 VAL A C 1
ATOM 1319 O O . VAL A 1 165 ? -7.392 -3.023 19.830 1.00 76.62 165 VAL A O 1
ATOM 1322 N N . ASP A 1 166 ? -5.817 -1.438 19.502 1.00 78.56 166 ASP A N 1
ATOM 1323 C CA . ASP A 1 166 ? -5.025 -1.730 20.700 1.00 78.56 166 ASP A CA 1
ATOM 1324 C C . ASP A 1 166 ? -5.615 -1.026 21.915 1.00 78.56 166 ASP A C 1
ATOM 1326 O O . ASP A 1 166 ? -6.023 -1.655 22.891 1.00 78.56 166 ASP A O 1
ATOM 1330 N N . ARG A 1 167 ? -5.726 0.302 21.824 1.00 85.06 167 ARG A N 1
ATOM 1331 C CA . ARG A 1 167 ? -6.277 1.137 22.890 1.00 85.06 167 ARG A CA 1
ATOM 1332 C C . ARG A 1 167 ? -6.746 2.491 22.385 1.00 85.06 167 ARG A C 1
ATOM 1334 O O . ARG A 1 167 ? -6.252 3.020 21.389 1.00 85.06 167 ARG A O 1
ATOM 1341 N N . LEU A 1 168 ? -7.657 3.088 23.143 1.00 91.00 168 LEU A N 1
ATOM 1342 C CA . LEU A 1 168 ? -8.025 4.492 23.007 1.00 91.00 168 LEU A CA 1
ATOM 1343 C C . LEU A 1 168 ? -7.154 5.304 23.961 1.00 91.00 168 LEU A C 1
ATOM 1345 O O . LEU A 1 168 ? -7.145 5.053 25.164 1.00 91.00 168 LEU A O 1
ATOM 1349 N N . SER A 1 169 ? -6.385 6.244 23.418 1.00 86.88 169 SER A N 1
ATOM 1350 C CA . SER A 1 169 ? -5.331 6.920 24.185 1.00 86.88 169 SER A CA 1
ATOM 1351 C C . SER A 1 169 ? -5.741 8.319 24.636 1.00 86.88 169 SER A C 1
ATOM 1353 O O . SER A 1 169 ? -5.498 8.709 25.775 1.00 86.88 169 SER A O 1
ATOM 1355 N N . LYS A 1 170 ? -6.337 9.113 23.741 1.00 91.25 170 LYS A N 1
ATOM 1356 C CA . LYS A 1 170 ? -6.645 10.535 23.974 1.00 91.25 170 LYS A CA 1
ATOM 1357 C C . LYS A 1 170 ? -7.955 10.912 23.304 1.00 91.25 170 LYS A C 1
ATOM 1359 O O . LYS A 1 170 ? -8.331 10.295 22.318 1.00 91.25 170 LYS A O 1
ATOM 1364 N N . HIS A 1 171 ? -8.599 11.973 23.767 1.00 93.75 171 HIS A N 1
ATOM 1365 C CA . HIS A 1 171 ? -9.763 12.562 23.110 1.00 93.75 171 HIS A CA 1
ATOM 1366 C C . HIS A 1 171 ? -9.562 14.071 22.930 1.00 93.75 171 HIS A C 1
ATOM 1368 O O . HIS A 1 171 ? -8.832 14.710 23.687 1.00 93.75 171 HIS A O 1
ATOM 1374 N N . ARG A 1 172 ? -10.169 14.648 21.889 1.00 92.38 172 ARG A N 1
ATOM 1375 C CA . ARG A 1 172 ? -10.141 16.093 21.622 1.00 92.38 172 ARG A CA 1
ATOM 1376 C C . ARG A 1 172 ? -11.449 16.568 21.007 1.00 92.38 172 ARG A C 1
ATOM 1378 O O . ARG A 1 172 ? -12.104 15.834 20.267 1.00 92.38 172 ARG A O 1
ATOM 1385 N N . TRP A 1 173 ? -11.788 17.831 21.242 1.00 91.12 173 TRP A N 1
ATOM 1386 C CA . TRP A 1 173 ? -12.874 18.496 20.527 1.00 91.12 173 TRP A CA 1
ATOM 1387 C C . TRP A 1 173 ? -12.378 19.060 19.190 1.00 91.12 173 TRP A C 1
ATOM 1389 O O . TRP A 1 173 ? -11.498 19.924 19.165 1.00 91.12 173 TRP A O 1
ATOM 1399 N N . ASN A 1 174 ? -12.955 18.609 18.074 1.00 88.31 174 ASN A N 1
ATOM 1400 C CA . ASN A 1 174 ? -12.674 19.169 16.755 1.00 88.31 174 ASN A CA 1
ATOM 1401 C C . ASN A 1 174 ? -13.673 20.294 16.431 1.00 88.31 174 ASN A C 1
ATOM 1403 O O . ASN A 1 174 ? -14.845 20.037 16.148 1.00 88.31 174 ASN A O 1
ATOM 1407 N N . LYS A 1 175 ? -13.194 21.548 16.429 1.00 88.00 175 LYS A N 1
ATOM 1408 C CA . LYS A 1 175 ? -14.019 22.742 16.162 1.00 88.00 175 LYS A CA 1
ATOM 1409 C C . LYS A 1 175 ? -14.636 22.749 14.760 1.00 88.00 175 LYS A C 1
ATOM 1411 O O . LYS A 1 175 ? -15.776 23.164 14.627 1.00 88.00 175 LYS A O 1
ATOM 1416 N N . HIS A 1 176 ? -13.920 22.273 13.740 1.00 81.00 176 HIS A N 1
ATOM 1417 C CA . HIS A 1 176 ? -14.386 22.314 12.347 1.00 81.00 176 HIS A CA 1
ATOM 1418 C C . HIS A 1 176 ? -15.495 21.300 12.061 1.00 81.00 176 HIS A C 1
ATOM 1420 O O . HIS A 1 176 ? -16.377 21.556 11.250 1.00 81.00 176 HIS A O 1
ATOM 1426 N N . LYS A 1 177 ? -15.442 20.137 12.717 1.00 78.44 177 LYS A N 1
ATOM 1427 C CA . LYS A 1 177 ? -16.437 19.067 12.553 1.00 78.44 177 LYS A CA 1
ATOM 1428 C C . LYS A 1 177 ? -17.541 19.108 13.609 1.00 78.44 177 LYS A C 1
ATOM 1430 O O . LYS A 1 177 ? -18.446 18.284 13.548 1.00 78.44 177 LYS A O 1
ATOM 1435 N N . HIS A 1 178 ? -17.436 20.017 14.583 1.00 84.31 178 HIS A N 1
ATOM 1436 C CA . HIS A 1 178 ? -18.312 20.094 15.754 1.00 84.31 178 HIS A CA 1
ATOM 1437 C C . HIS A 1 178 ? -18.530 18.725 16.424 1.00 84.31 178 HIS A C 1
ATOM 1439 O O . HIS A 1 178 ? -19.644 18.370 16.805 1.00 84.31 178 HIS A O 1
ATOM 1445 N N . ALA A 1 179 ? -17.456 17.938 16.535 1.00 86.25 179 ALA A N 1
ATOM 1446 C CA . ALA A 1 179 ? -17.503 16.573 17.042 1.00 86.25 179 ALA A CA 1
ATOM 1447 C C . ALA A 1 179 ? -16.239 16.225 17.834 1.00 86.25 179 ALA A C 1
ATOM 1449 O O . ALA A 1 179 ? -15.151 16.740 17.561 1.00 86.25 179 ALA A O 1
ATOM 1450 N N . PHE A 1 180 ? -16.383 15.311 18.793 1.00 90.25 180 PHE A N 1
ATOM 1451 C CA . PHE A 1 180 ? -15.239 14.705 19.464 1.00 90.25 180 PHE A CA 1
ATOM 1452 C C . PHE A 1 180 ? -14.531 13.718 18.535 1.00 90.25 180 PHE A C 1
ATOM 1454 O O . PHE A 1 180 ? -15.173 12.959 17.807 1.00 90.25 180 PHE A O 1
ATOM 1461 N N . GLU A 1 181 ? -13.205 13.729 18.587 1.00 92.06 181 GLU A N 1
ATOM 1462 C CA . GLU A 1 181 ? -12.342 12.718 17.985 1.00 92.06 181 GLU A CA 1
ATOM 1463 C C . GLU A 1 181 ? -11.543 12.034 19.094 1.00 92.06 181 GLU A C 1
ATOM 1465 O O . GLU A 1 181 ? -11.148 12.681 20.068 1.00 92.06 181 GLU A O 1
ATOM 1470 N N . ILE A 1 182 ? -11.293 10.739 18.937 1.00 90.88 182 ILE A N 1
ATOM 1471 C CA . ILE A 1 182 ? -10.502 9.934 19.865 1.00 90.88 182 ILE A CA 1
ATOM 1472 C C . ILE A 1 182 ? -9.317 9.358 19.102 1.00 90.88 182 ILE A C 1
ATOM 1474 O O . ILE A 1 182 ? -9.459 8.885 17.978 1.00 90.88 182 ILE A O 1
ATOM 1478 N N . LEU A 1 183 ? -8.142 9.444 19.713 1.00 91.44 183 LEU A N 1
ATOM 1479 C CA . LEU A 1 183 ? -6.908 8.882 19.205 1.00 91.44 183 LEU A CA 1
ATOM 1480 C C . LEU A 1 183 ? -6.918 7.373 19.442 1.00 91.44 183 LEU A C 1
ATOM 1482 O O . LEU A 1 183 ? -6.869 6.918 20.592 1.00 91.44 183 LEU A O 1
ATOM 1486 N N . VAL A 1 184 ? -6.989 6.631 18.347 1.00 86.44 184 VAL A N 1
ATOM 1487 C CA . VAL A 1 184 ? -6.957 5.174 18.315 1.00 86.44 184 VAL A CA 1
ATOM 1488 C C . VAL A 1 184 ? -5.526 4.738 18.057 1.00 86.44 184 VAL A C 1
ATOM 1490 O O . VAL A 1 184 ? -4.917 5.168 17.079 1.00 86.44 184 VAL A O 1
ATOM 1493 N N . SER A 1 185 ? -5.009 3.888 18.939 1.00 85.12 185 SER A N 1
ATOM 1494 C CA . SER A 1 185 ? -3.757 3.177 18.710 1.00 85.12 185 SER A CA 1
ATOM 1495 C C . SER A 1 185 ? -4.052 1.786 18.168 1.00 85.12 185 SER A C 1
ATOM 1497 O O . SER A 1 185 ? -5.004 1.129 18.606 1.00 85.12 185 SER A O 1
ATOM 1499 N N . TRP A 1 186 ? -3.268 1.358 17.185 1.00 80.62 186 TRP A N 1
ATOM 1500 C CA . TRP A 1 186 ? -3.533 0.160 16.393 1.00 80.62 186 TRP A CA 1
ATOM 1501 C C . TRP A 1 186 ? -2.594 -0.972 16.800 1.00 80.62 186 TRP A C 1
ATOM 1503 O O . TRP A 1 186 ? -1.382 -0.778 16.892 1.00 80.62 186 TRP A O 1
ATOM 1513 N N . CYS A 1 187 ? -3.134 -2.174 17.015 1.00 72.06 187 CYS A N 1
ATOM 1514 C CA . CYS A 1 187 ? -2.291 -3.318 17.343 1.00 72.06 187 CYS A CA 1
ATOM 1515 C C . CYS A 1 187 ? -1.383 -3.624 16.147 1.00 72.06 187 CYS A C 1
ATOM 1517 O O . CYS A 1 187 ? -1.873 -3.810 15.033 1.00 72.06 187 CYS A O 1
ATOM 1519 N N . GLY A 1 188 ? -0.076 -3.734 16.381 1.00 67.56 188 GLY A N 1
ATOM 1520 C CA . GLY A 1 188 ? 0.882 -4.034 15.316 1.00 67.56 188 GLY A CA 1
ATOM 1521 C C . GLY A 1 188 ? 1.508 -2.813 14.640 1.00 67.56 188 GLY A C 1
ATOM 1522 O O . GLY A 1 188 ? 2.444 -3.003 13.867 1.00 67.56 188 GLY A O 1
ATOM 1523 N N . LEU A 1 189 ? 1.030 -1.595 14.924 1.00 71.50 189 LEU A N 1
ATOM 1524 C CA . LEU A 1 189 ? 1.534 -0.356 14.323 1.00 71.50 189 LEU A CA 1
ATOM 1525 C C . LEU A 1 189 ? 2.297 0.517 15.329 1.00 71.50 189 LEU A C 1
ATOM 1527 O O . LEU A 1 189 ? 2.164 0.371 16.545 1.00 71.50 189 LEU A O 1
ATOM 1531 N N . GLU A 1 190 ? 3.121 1.432 14.814 1.00 68.06 190 GLU A N 1
ATOM 1532 C CA . GLU A 1 190 ? 3.855 2.385 15.652 1.00 68.06 190 GLU A CA 1
ATOM 1533 C C . GLU A 1 190 ? 2.950 3.547 16.107 1.00 68.06 190 GLU A C 1
ATOM 1535 O O . GLU A 1 190 ? 2.058 3.944 15.363 1.00 68.06 190 GLU A O 1
ATOM 1540 N N . PRO A 1 191 ? 3.218 4.201 17.256 1.00 75.19 191 PRO A N 1
ATOM 1541 C CA . PRO A 1 191 ? 2.408 5.331 17.736 1.00 75.19 191 PRO A CA 1
ATOM 1542 C C . PRO A 1 191 ? 2.307 6.526 16.774 1.00 75.19 191 PRO A C 1
ATOM 1544 O O . PRO A 1 191 ? 1.428 7.372 16.919 1.00 75.19 191 PRO A O 1
ATOM 1547 N N . ILE A 1 192 ? 3.222 6.636 15.803 1.00 71.88 192 ILE A N 1
ATOM 1548 C CA . ILE A 1 192 ? 3.144 7.657 14.746 1.00 71.88 192 ILE A CA 1
ATOM 1549 C C . ILE A 1 192 ? 1.995 7.392 13.759 1.00 71.88 192 ILE A C 1
ATOM 1551 O O . ILE A 1 192 ? 1.561 8.310 13.068 1.00 71.88 192 ILE A O 1
ATOM 1555 N N . GLU A 1 193 ? 1.496 6.158 13.715 1.00 73.62 193 GLU A N 1
ATOM 1556 C CA . GLU A 1 193 ? 0.370 5.720 12.890 1.00 73.62 193 GLU A CA 1
ATOM 1557 C C . GLU A 1 193 ? -0.969 5.756 13.650 1.00 73.62 193 GLU A C 1
ATOM 1559 O O . GLU A 1 193 ? -2.006 5.413 13.080 1.00 73.62 193 GLU A O 1
ATOM 1564 N N . ASP A 1 194 ? -0.979 6.206 14.912 1.00 84.00 194 ASP A N 1
ATOM 1565 C CA . ASP A 1 194 ? -2.212 6.463 15.658 1.00 84.00 194 ASP A CA 1
ATOM 1566 C C . ASP A 1 194 ? -3.082 7.488 14.905 1.00 84.00 194 ASP A C 1
ATOM 1568 O O . ASP A 1 194 ? -2.604 8.536 14.451 1.00 84.00 194 ASP A O 1
ATOM 1572 N N . SER A 1 195 ? -4.387 7.229 14.806 1.00 86.62 195 SER A N 1
ATOM 1573 C CA . SER A 1 195 ? -5.304 8.084 14.044 1.00 86.62 195 SER A CA 1
ATOM 1574 C C . SER A 1 195 ? -6.427 8.663 14.902 1.00 86.62 195 SER A C 1
ATOM 1576 O O . SER A 1 195 ? -6.902 8.060 15.864 1.00 86.62 195 SER A O 1
ATOM 1578 N N . TRP A 1 196 ? -6.838 9.891 14.569 1.00 87.94 196 TRP A N 1
ATOM 1579 C CA . TRP A 1 196 ? -7.945 10.580 15.232 1.00 87.94 196 TRP A CA 1
ATOM 1580 C C . TRP A 1 196 ? -9.269 10.199 14.577 1.00 87.94 196 TRP A C 1
ATOM 1582 O O . TRP A 1 196 ? -9.610 10.710 13.508 1.00 87.94 196 TRP A O 1
ATOM 1592 N N . GLU A 1 197 ? -10.036 9.351 15.254 1.00 84.44 197 GLU A N 1
ATOM 1593 C CA . GLU A 1 197 ? -11.299 8.827 14.752 1.00 84.44 197 GLU A CA 1
ATOM 1594 C C . GLU A 1 197 ? -12.506 9.555 15.359 1.00 84.44 197 GLU A C 1
ATOM 1596 O O . GLU A 1 197 ? -12.529 9.830 16.563 1.00 84.44 197 GLU A O 1
ATOM 1601 N N . PRO A 1 198 ? -13.546 9.879 14.568 1.00 88.44 198 PRO A N 1
ATOM 1602 C CA . PRO A 1 198 ? -14.738 10.542 15.086 1.00 88.44 198 PRO A CA 1
ATOM 1603 C C . PRO A 1 198 ? -15.477 9.682 16.116 1.00 88.44 198 PRO A C 1
ATOM 1605 O O . PRO A 1 198 ? -15.737 8.504 15.866 1.00 88.44 198 PRO A O 1
ATOM 1608 N N . LEU A 1 199 ? -15.949 10.299 17.204 1.00 87.62 199 LEU A N 1
ATOM 1609 C CA . LEU A 1 199 ? -16.738 9.640 18.253 1.00 87.62 199 LEU A CA 1
ATOM 1610 C C . LEU A 1 199 ? -17.935 8.872 17.677 1.00 87.62 199 LEU A C 1
ATOM 1612 O O . LEU A 1 199 ? -18.211 7.754 18.094 1.00 87.62 199 LEU A O 1
ATOM 1616 N N . LYS A 1 200 ? -18.612 9.445 16.673 1.00 84.25 200 LYS A N 1
ATOM 1617 C CA . LYS A 1 200 ? -19.741 8.800 15.989 1.00 84.25 200 LYS A CA 1
ATOM 1618 C C . LYS A 1 200 ? -19.347 7.494 15.296 1.00 84.25 200 LYS A C 1
ATOM 1620 O O . LYS A 1 200 ? -20.084 6.520 15.383 1.00 84.25 200 LYS A O 1
ATOM 1625 N N . SER A 1 201 ? -18.187 7.475 14.640 1.00 81.44 201 SER A N 1
ATOM 1626 C CA . SER A 1 201 ? -17.660 6.267 13.998 1.00 81.44 201 SER A CA 1
ATOM 1627 C C . SER A 1 201 ? -17.344 5.207 15.052 1.00 81.44 201 SER A C 1
ATOM 1629 O O . SER A 1 201 ? -17.784 4.067 14.951 1.00 81.44 201 SER A O 1
ATOM 1631 N N . LEU A 1 202 ? -16.654 5.598 16.125 1.00 83.31 202 LEU A N 1
ATOM 1632 C CA . LEU A 1 202 ? -16.271 4.673 17.191 1.00 83.31 202 LEU A CA 1
ATOM 1633 C C . LEU A 1 202 ? -17.473 4.126 17.969 1.00 83.31 202 LEU A C 1
ATOM 1635 O O . LEU A 1 202 ? -17.469 2.955 18.330 1.00 83.31 202 LEU A O 1
ATOM 1639 N N . ALA A 1 203 ? -18.519 4.926 18.183 1.00 82.88 203 ALA A N 1
ATOM 1640 C CA . ALA A 1 203 ? -1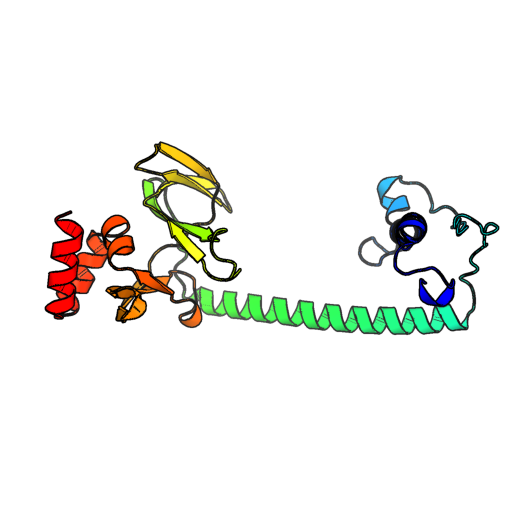9.740 4.475 18.849 1.00 82.88 203 ALA A CA 1
ATOM 1641 C C . ALA A 1 203 ? -20.485 3.405 18.041 1.00 82.88 203 ALA A C 1
ATOM 1643 O O . ALA A 1 203 ? -21.077 2.503 18.624 1.00 82.88 203 ALA A O 1
ATOM 1644 N N . GLN A 1 204 ? -20.422 3.479 16.710 1.00 77.00 204 GLN A N 1
ATOM 1645 C CA . GLN A 1 204 ? -21.010 2.474 15.828 1.00 77.00 204 GLN A CA 1
ATOM 1646 C C . GLN A 1 204 ? -20.143 1.210 15.726 1.00 77.00 204 GLN A C 1
ATOM 1648 O O . GLN A 1 204 ? -20.668 0.106 15.613 1.00 77.00 204 GLN A O 1
ATOM 1653 N N . ASN A 1 205 ? -18.821 1.376 15.757 1.00 68.69 205 ASN A N 1
ATOM 1654 C CA . ASN A 1 205 ? -17.874 0.323 15.404 1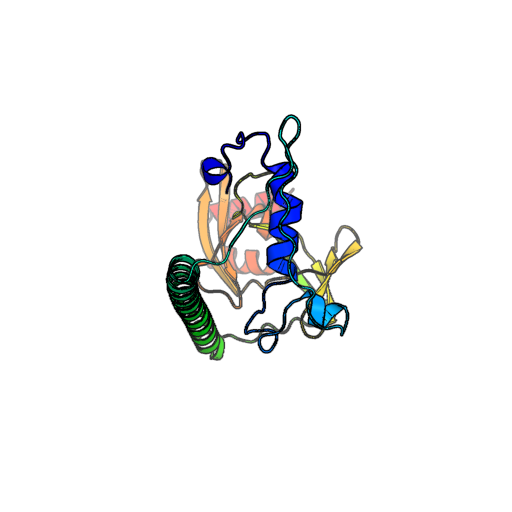.00 68.69 205 ASN A CA 1
ATOM 1655 C C . ASN A 1 205 ? -17.285 -0.433 16.608 1.00 68.69 205 ASN A C 1
ATOM 1657 O O . ASN A 1 205 ? -17.017 -1.623 16.500 1.00 68.69 205 ASN A O 1
ATOM 1661 N N . ILE A 1 206 ? -17.063 0.230 17.747 1.00 79.62 206 ILE A N 1
ATOM 1662 C CA . ILE A 1 206 ? -16.459 -0.358 18.959 1.00 79.62 206 ILE A CA 1
ATOM 1663 C C . ILE A 1 206 ? -17.155 0.125 20.252 1.00 79.62 206 ILE A C 1
ATOM 1665 O O . ILE A 1 206 ? -16.497 0.622 21.171 1.00 79.62 206 ILE A O 1
ATOM 1669 N N . PRO A 1 207 ? -18.491 -0.017 20.372 1.00 83.31 207 PRO A N 1
ATOM 1670 C CA . PRO A 1 207 ? -19.268 0.597 21.453 1.00 83.31 207 PRO A CA 1
ATOM 1671 C C . PRO A 1 207 ? -18.828 0.172 22.859 1.00 83.31 207 PRO A C 1
ATOM 1673 O O . PRO A 1 207 ? -18.818 1.000 23.766 1.00 83.31 207 PRO A O 1
ATOM 1676 N N . ALA A 1 208 ? -18.446 -1.095 23.053 1.00 80.75 208 ALA A N 1
ATOM 1677 C CA . ALA A 1 208 ? -18.015 -1.603 24.356 1.00 80.75 208 ALA A CA 1
ATOM 1678 C C . ALA A 1 208 ? -16.694 -0.960 24.811 1.00 80.75 208 ALA A C 1
ATOM 1680 O O . ALA A 1 208 ? -16.629 -0.381 25.891 1.00 80.75 208 ALA A O 1
ATOM 1681 N N . LEU A 1 209 ? -15.673 -0.988 23.945 1.00 82.81 209 LEU A N 1
ATOM 1682 C CA . LEU A 1 209 ? -14.349 -0.425 24.229 1.00 82.81 209 LEU A CA 1
ATOM 1683 C C . LEU A 1 209 ? -14.424 1.097 24.420 1.00 82.81 209 LEU A C 1
ATOM 1685 O O . LEU A 1 209 ? -13.774 1.659 25.301 1.00 82.81 209 LEU A O 1
ATOM 1689 N N . LEU A 1 210 ? -15.280 1.760 23.637 1.00 87.00 210 LEU A N 1
ATOM 1690 C CA . LEU A 1 210 ? -15.530 3.187 23.772 1.00 87.00 210 LEU A CA 1
ATOM 1691 C C . LEU A 1 210 ? -16.189 3.548 25.110 1.00 87.00 210 LEU A C 1
ATOM 1693 O O . LEU A 1 210 ? -15.777 4.529 25.723 1.00 87.00 210 LEU A O 1
ATOM 1697 N N . ARG A 1 211 ? -17.181 2.779 25.578 1.00 87.88 211 ARG A N 1
ATOM 1698 C CA . ARG A 1 211 ? -17.825 3.024 26.881 1.00 87.88 211 ARG A CA 1
ATOM 1699 C C . ARG A 1 211 ? -16.823 2.929 28.020 1.00 87.88 211 ARG A C 1
ATOM 1701 O O . ARG A 1 211 ? -16.713 3.882 28.780 1.00 87.88 211 ARG A O 1
ATOM 1708 N N . THR A 1 212 ? -16.026 1.862 28.059 1.00 89.06 212 THR A N 1
ATOM 1709 C CA . THR A 1 212 ? -14.988 1.685 29.084 1.00 89.06 212 THR A CA 1
ATOM 1710 C C . THR A 1 212 ? -13.990 2.842 29.086 1.00 89.06 212 THR A C 1
ATOM 1712 O O . THR A 1 212 ? -13.618 3.339 30.144 1.00 89.06 212 THR A O 1
ATOM 1715 N N . TYR A 1 213 ? -13.581 3.319 27.906 1.00 90.25 213 TYR A N 1
ATOM 1716 C CA . TYR A 1 213 ? -12.699 4.481 27.808 1.00 90.25 213 TYR A CA 1
ATOM 1717 C C . TYR A 1 213 ? -13.358 5.768 28.321 1.00 90.25 213 TYR A C 1
ATOM 1719 O O . TYR A 1 213 ? -12.727 6.521 29.053 1.00 90.25 213 TYR A O 1
ATOM 1727 N N . VAL A 1 214 ? -14.611 6.037 27.942 1.00 90.44 214 VAL A N 1
ATOM 1728 C CA . VAL A 1 214 ? -15.327 7.256 28.354 1.00 90.44 214 VAL A CA 1
ATOM 1729 C C . VAL A 1 214 ? -15.625 7.253 29.854 1.00 90.44 214 VAL A C 1
ATOM 1731 O O . VAL A 1 214 ? -15.493 8.295 30.489 1.00 90.44 214 VAL A O 1
ATOM 1734 N N . GLU A 1 215 ? -15.964 6.096 30.422 1.00 89.31 215 GLU A N 1
ATOM 1735 C CA . GLU A 1 215 ? -16.124 5.903 31.867 1.00 89.31 215 GLU A CA 1
ATOM 1736 C C . GLU A 1 215 ? -14.811 6.174 32.614 1.00 89.31 215 GLU A C 1
ATOM 1738 O O . GLU A 1 215 ? -14.820 6.860 33.631 1.00 89.31 215 GLU A O 1
ATOM 1743 N N . ALA A 1 216 ? -13.676 5.719 32.072 1.00 89.69 216 ALA A N 1
ATOM 1744 C CA . ALA A 1 216 ? -12.354 5.956 32.652 1.00 89.69 216 ALA A CA 1
ATOM 1745 C C . ALA A 1 216 ? -11.811 7.383 32.433 1.00 89.69 216 ALA A C 1
ATOM 1747 O O . A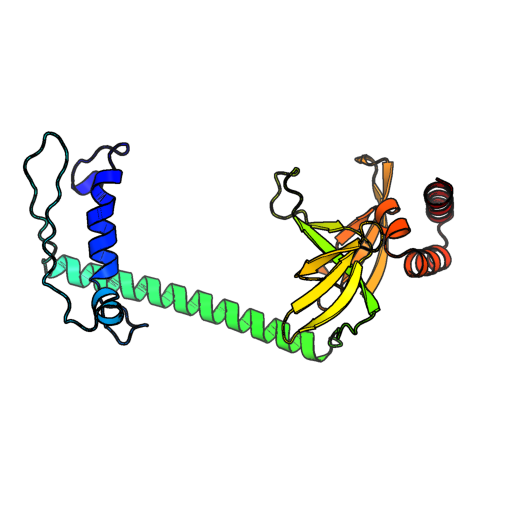LA A 1 216 ? -10.908 7.811 33.146 1.00 89.69 216 ALA A O 1
ATOM 1748 N N . ALA A 1 217 ? -12.305 8.113 31.428 1.00 87.12 217 ALA A N 1
ATOM 1749 C CA . ALA A 1 217 ? -11.793 9.433 31.055 1.00 87.12 217 ALA A CA 1
ATOM 1750 C C . ALA A 1 217 ? -12.321 10.582 31.935 1.00 87.12 217 ALA A C 1
ATOM 1752 O O . ALA A 1 217 ? -11.784 11.684 31.846 1.00 87.12 217 ALA A O 1
ATOM 1753 N N . GLU A 1 218 ? -13.379 10.346 32.721 1.00 84.69 218 GLU A N 1
ATOM 1754 C CA . GLU A 1 218 ? -14.018 11.307 33.644 1.00 84.69 218 GLU A CA 1
ATOM 1755 C C . GLU A 1 218 ? -14.406 12.678 33.024 1.00 84.69 218 GLU A C 1
ATOM 1757 O O . GLU A 1 218 ? -14.683 13.644 33.735 1.00 84.69 218 GLU A O 1
ATOM 1762 N N . ASP A 1 219 ? -14.499 12.791 31.691 1.00 88.88 219 ASP A N 1
ATOM 1763 C CA . ASP A 1 219 ? -14.931 14.016 31.000 1.00 88.88 219 ASP A CA 1
ATOM 1764 C C . ASP A 1 219 ? -16.454 14.021 30.770 1.00 88.88 219 ASP A C 1
ATOM 1766 O O . ASP A 1 219 ? -16.995 13.346 29.885 1.00 88.88 219 ASP A O 1
ATOM 1770 N N . ALA A 1 220 ? -17.157 14.866 31.530 1.00 87.12 220 ALA A N 1
ATOM 1771 C CA . ALA A 1 220 ? -18.606 15.043 31.438 1.00 87.12 220 ALA A CA 1
ATOM 1772 C C . ALA A 1 220 ? -19.091 15.479 30.038 1.00 87.12 220 ALA A C 1
ATOM 1774 O O . ALA A 1 220 ? -20.191 15.103 29.612 1.00 87.12 220 ALA A O 1
ATOM 1775 N N . LYS A 1 221 ? -18.293 16.256 29.289 1.00 88.56 221 LYS A N 1
ATOM 1776 C CA . LYS A 1 221 ? -18.655 16.710 27.934 1.00 88.56 221 LYS A CA 1
ATOM 1777 C C . LYS A 1 221 ? -18.576 15.562 26.936 1.00 88.56 221 LYS A C 1
ATOM 1779 O O . LYS A 1 221 ? -19.453 15.449 26.076 1.00 88.56 221 LYS A O 1
ATOM 1784 N N . LEU A 1 222 ? -17.564 14.707 27.069 1.00 88.69 222 LEU A N 1
ATOM 1785 C CA . LEU A 1 222 ? -17.405 13.506 26.254 1.00 88.69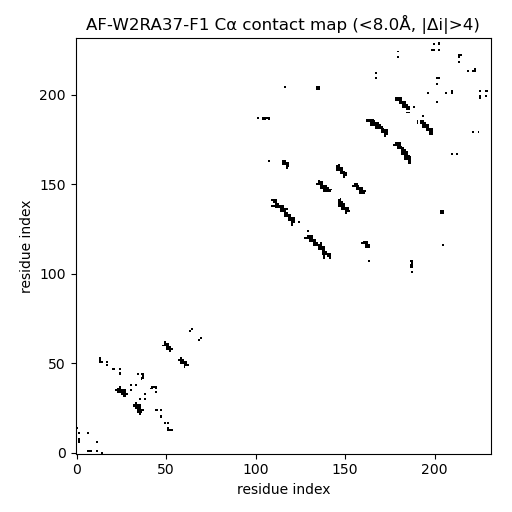 222 LEU A CA 1
ATOM 1786 C C . LEU A 1 222 ? -18.516 12.487 26.544 1.00 88.69 222 LEU A C 1
ATOM 1788 O O . LEU A 1 222 ? -19.124 11.972 25.606 1.00 88.69 222 LEU A O 1
ATOM 1792 N N . ALA A 1 223 ? -18.846 12.262 27.820 1.00 88.12 223 ALA A N 1
ATOM 1793 C CA . ALA A 1 223 ? -19.936 11.373 28.228 1.00 88.12 223 ALA A CA 1
ATOM 1794 C C . ALA A 1 223 ? -21.301 11.838 27.692 1.00 88.12 223 ALA A C 1
ATOM 1796 O O . ALA A 1 223 ? -22.053 11.053 27.111 1.00 88.12 223 ALA A O 1
ATOM 1797 N N . THR A 1 224 ? -21.587 13.141 27.789 1.00 88.81 224 THR A N 1
ATOM 1798 C CA . THR A 1 224 ? -22.811 13.737 27.225 1.00 88.81 224 THR A CA 1
ATOM 1799 C C . THR A 1 224 ? -22.855 13.589 25.700 1.00 88.81 224 THR A C 1
ATOM 1801 O O . THR A 1 224 ? -23.906 13.309 25.121 1.00 88.81 224 THR A O 1
ATOM 1804 N N . ALA A 1 225 ? -21.717 13.769 25.022 1.00 86.81 225 ALA A N 1
ATOM 1805 C CA . ALA A 1 225 ? -21.629 13.592 23.575 1.0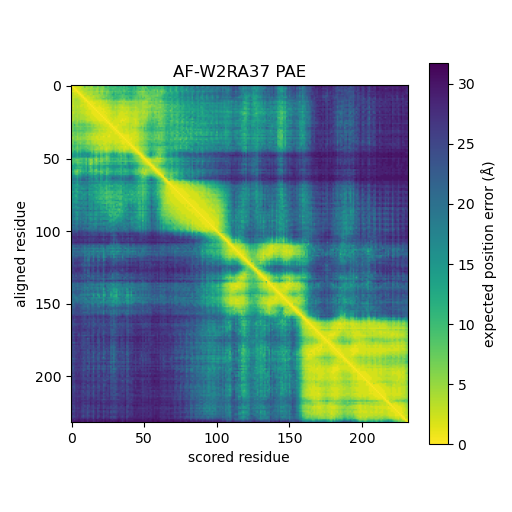0 86.81 225 ALA A CA 1
ATOM 1806 C C . ALA A 1 225 ? -21.856 12.133 23.156 1.00 86.81 225 ALA A C 1
ATOM 1808 O O . ALA A 1 225 ? -22.545 11.897 22.164 1.00 86.81 225 ALA A O 1
ATOM 1809 N N . LEU A 1 226 ? -21.337 11.166 23.921 1.00 87.25 226 LEU A N 1
ATOM 1810 C CA . LEU A 1 226 ? -21.575 9.745 23.676 1.00 87.25 226 LEU A CA 1
ATOM 1811 C C . LEU A 1 226 ? -23.064 9.411 23.807 1.00 87.25 226 LEU A C 1
ATOM 1813 O O . LEU A 1 226 ? -23.619 8.832 22.879 1.00 87.25 226 LEU A O 1
ATOM 1817 N N . GLN A 1 227 ? -23.721 9.856 24.887 1.00 85.56 227 GLN A N 1
ATOM 1818 C CA . GLN A 1 227 ? -25.159 9.644 25.097 1.00 85.56 227 GLN A CA 1
ATOM 1819 C C . GLN A 1 227 ? -25.999 10.182 23.936 1.00 85.56 227 GLN A C 1
ATOM 1821 O O . GLN A 1 227 ? -26.896 9.487 23.457 1.00 85.56 227 GLN A O 1
ATOM 1826 N N . LYS A 1 228 ? -25.681 11.387 23.442 1.00 85.69 228 LYS A N 1
ATOM 1827 C CA . LYS A 1 228 ? -26.357 11.976 22.277 1.00 85.69 228 LYS A CA 1
ATOM 1828 C C . LYS A 1 228 ? -26.184 11.121 21.024 1.00 85.69 228 LYS A C 1
ATOM 1830 O O . LYS A 1 228 ? -27.159 10.890 20.324 1.00 85.69 228 LYS A O 1
ATOM 1835 N N . VAL A 1 229 ? -24.974 10.628 20.762 1.00 83.75 229 VAL A N 1
ATOM 1836 C CA . VAL A 1 229 ? -24.693 9.772 19.600 1.00 83.75 229 VAL A CA 1
ATOM 1837 C C . VAL A 1 229 ? -25.411 8.422 19.695 1.00 83.75 229 VAL A C 1
ATOM 1839 O O . VAL A 1 229 ? -25.883 7.936 18.676 1.00 83.75 229 VAL A O 1
ATOM 1842 N N . THR A 1 230 ? -25.516 7.820 20.883 1.00 75.25 230 THR A N 1
ATOM 1843 C CA . THR A 1 230 ? -26.198 6.524 21.078 1.00 75.25 230 THR A CA 1
ATOM 1844 C C . THR A 1 230 ? -27.722 6.610 21.167 1.00 75.25 230 THR A C 1
ATOM 1846 O O . THR A 1 230 ? -28.375 5.579 21.066 1.00 75.25 230 THR A O 1
ATOM 1849 N N . SER A 1 231 ? -28.291 7.801 21.379 1.00 67.31 231 SER A N 1
ATOM 1850 C CA . SER A 1 231 ? -29.750 8.007 21.466 1.00 67.31 231 SER A CA 1
ATOM 1851 C C . SER A 1 231 ? -30.399 8.335 20.112 1.00 67.31 231 SER A C 1
ATOM 1853 O O . SER A 1 231 ? -31.577 8.686 20.080 1.00 67.31 231 SER A O 1
ATOM 1855 N N . THR A 1 232 ? -29.631 8.281 19.017 1.00 50.81 232 THR A N 1
ATOM 1856 C CA . THR A 1 232 ? -30.095 8.547 17.643 1.00 50.81 232 THR A CA 1
ATOM 1857 C C . THR A 1 232 ? -30.106 7.259 16.840 1.00 50.81 232 THR A C 1
ATOM 1859 O O . THR A 1 232 ? -31.037 7.095 16.026 1.00 50.81 232 THR A O 1
#

Foldseek 3Di:
DCVVVVHDPVQCVLCVVVVVLCQQQFFDVVVVRGGVVCVVPVDHRPDDFDWRDDPPDDTDGDDCDDPVNVVVVVVVVVVVVVVVVVVVVVVVVVVVVLVVVCVPFPPPDDDAFDWFWAWDQDPVDPPRPDTDIDATWGFHDDDPPWTWTAGPVPRDIDIGDTWDFPAFDDKDQDPVVRFIWTFTDTRSDDSVPTDTHTLLRCCRRPVPRSVVVVVVVPDPVSVVRSVVSVVD

Sequence (232 aa):
MITEYKISHNDWIYLVPLVQANLNHSPVASLANKAPVEVFTGLPCPVPAYILHVPDNQPKAVSISSAAIENTLAKLRSSIEDMYCAVKNKRENITLLNKRKSRDTKEVTFSVDDYVLRSRVDERRHNKLLVTWIGLYVVTRADSHSFRVRHLVTGKEQDDIVLKVDRLSKHRWNKHKHAFEILVSWCGLEPIEDSWEPLKSLAQNIPALLRTYVEAAEDAKLATALQKVTST